Protein AF-A0A351TNB2-F1 (afdb_monomer)

Solvent-accessible surface area (backbone atoms only — not comparable to full-atom values): 14007 Å² total; per-residue (Å²): 131,82,60,52,37,32,3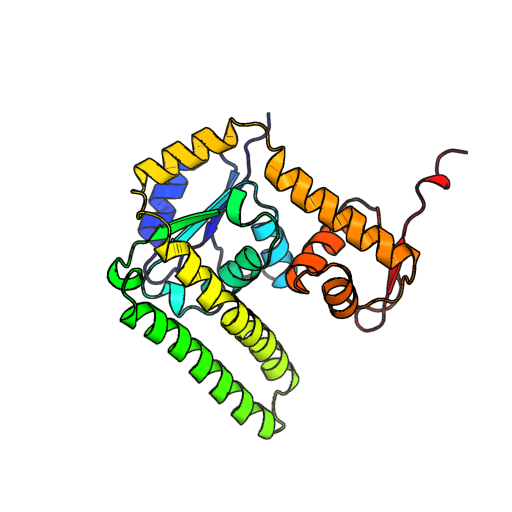4,41,43,49,23,82,88,81,25,51,71,63,51,55,54,50,46,70,74,36,54,89,67,28,48,69,44,64,70,59,91,63,68,59,91,89,62,57,72,66,58,54,49,41,52,60,62,68,33,64,28,35,37,36,44,40,36,77,60,19,75,73,35,67,67,49,36,40,52,51,23,57,37,67,46,30,91,39,32,84,77,36,52,46,65,40,64,70,39,69,58,64,69,42,69,67,48,45,51,50,49,52,47,53,48,52,52,52,45,55,53,55,58,62,52,56,77,67,75,64,61,49,69,62,52,50,55,53,44,56,50,46,50,48,28,62,69,31,50,60,63,49,56,58,56,53,67,78,49,80,80,51,51,71,69,53,48,54,54,49,52,58,53,51,70,75,42,84,68,62,66,46,52,50,45,50,52,57,47,38,54,48,52,53,52,51,38,73,78,43,36,74,63,48,52,59,56,46,6,68,76,65,76,43,42,43,68,32,41,46,43,42,51,50,50,35,39,77,72,56,49,29,43,80,45,74,54,94,90,78,40,33,49,44,75,51,70,78,82,78,77,82,126

Secondary structure (DSSP, 8-state):
-PPEEEEEE--TTT-HHHHHHHHHHHTTTEEEEE---S--TT--HHHHHHHHHTSSEEEEEE-TTGGG-HHHHHHHHHHHTSTTHHHHEEEEE--GGGGSHHHHHHHHHHHHHHHHHHHHHHTT-SSHHHHHHHHHHHHHHHHHHHHHHHHHHTS----HHHHHHHHHHHHTS-SHHHHHHHHHHHHHHHHHHHH-TT--HHHHHHHHT--HHHHHHHHHHHHHTTSEEEES-TTT-EEEE--GGGS--

Structure (mmCIF, N/CA/C/O backbone):
data_AF-A0A351TNB2-F1
#
_entry.id   AF-A0A351TNB2-F1
#
loop_
_atom_site.group_PDB
_atom_site.id
_atom_site.type_symbol
_atom_site.label_atom_id
_atom_site.label_alt_id
_atom_site.label_comp_id
_atom_site.label_asym_id
_atom_site.label_entity_id
_atom_site.label_seq_id
_atom_site.pdbx_PDB_ins_code
_atom_site.Cartn_x
_atom_site.Cartn_y
_atom_site.Cartn_z
_atom_site.occupancy
_atom_site.B_iso_or_equiv
_atom_site.auth_seq_id
_atom_site.auth_comp_id
_atom_site.auth_asym_id
_atom_site.auth_atom_id
_atom_site.pdbx_PDB_model_num
ATOM 1 N N . MET A 1 1 ? -12.268 17.212 17.940 1.00 56.56 1 MET A N 1
ATOM 2 C CA . MET A 1 1 ? -12.074 15.912 17.266 1.00 56.56 1 MET A CA 1
ATOM 3 C C . MET A 1 1 ? -10.604 15.805 16.960 1.00 56.56 1 MET A C 1
ATOM 5 O O . MET A 1 1 ? -10.039 16.803 16.523 1.00 56.56 1 MET A O 1
ATOM 9 N N . ASP A 1 2 ? -10.002 14.653 17.218 1.00 80.50 2 ASP A N 1
ATOM 10 C CA . ASP A 1 2 ? -8.602 14.434 16.870 1.00 80.50 2 ASP A CA 1
ATOM 11 C C . ASP A 1 2 ? -8.423 14.485 15.351 1.00 80.50 2 ASP A C 1
ATOM 13 O O . ASP A 1 2 ? -9.310 14.079 14.589 1.00 80.50 2 ASP A O 1
ATOM 17 N N . LYS A 1 3 ? -7.296 15.053 14.912 1.00 87.69 3 LYS A N 1
ATOM 18 C CA . LYS A 1 3 ? -6.947 15.149 13.492 1.00 87.69 3 LYS A CA 1
ATOM 19 C C . LYS A 1 3 ? -6.844 13.744 12.899 1.00 87.69 3 LYS A C 1
ATOM 21 O O . LYS A 1 3 ? -6.248 12.858 13.507 1.00 87.69 3 LYS A O 1
ATOM 26 N N . GLN A 1 4 ? -7.386 13.554 11.697 1.00 91.56 4 GLN A N 1
ATOM 27 C CA . GLN A 1 4 ? -7.222 12.294 10.971 1.00 91.56 4 GLN A CA 1
ATOM 28 C C . GLN A 1 4 ? -5.754 12.064 10.608 1.00 91.56 4 GLN A C 1
ATOM 30 O O . GLN A 1 4 ? -5.013 13.020 10.368 1.00 91.56 4 GLN A O 1
ATOM 35 N N . SER A 1 5 ? -5.338 10.804 10.532 1.00 92.88 5 SER A N 1
ATOM 36 C CA . SER A 1 5 ? -3.994 10.449 10.074 1.00 92.88 5 SER A CA 1
ATOM 37 C C . SER A 1 5 ? -3.914 10.441 8.543 1.00 92.88 5 SER A C 1
ATOM 39 O O . SER A 1 5 ? -4.813 9.962 7.851 1.00 92.88 5 SER A O 1
ATOM 41 N N . LEU A 1 6 ? -2.828 10.983 7.997 1.00 93.94 6 LEU A N 1
ATOM 42 C CA . LEU A 1 6 ? -2.561 10.990 6.559 1.00 93.94 6 LEU A CA 1
ATOM 43 C C . LEU A 1 6 ? -1.155 10.457 6.310 1.00 93.94 6 LEU A C 1
ATOM 45 O O . LEU A 1 6 ? -0.196 11.065 6.773 1.00 93.94 6 LEU A O 1
ATOM 49 N N . PHE A 1 7 ? -1.031 9.368 5.555 1.00 94.31 7 PHE A N 1
ATOM 50 C CA . PHE A 1 7 ? 0.267 8.868 5.107 1.00 94.31 7 PHE A CA 1
ATOM 51 C C . PHE A 1 7 ? 0.603 9.369 3.701 1.00 94.31 7 PHE A C 1
ATOM 53 O O . PHE A 1 7 ? -0.221 9.270 2.791 1.00 94.31 7 PHE A O 1
ATOM 60 N N . ILE A 1 8 ? 1.821 9.870 3.511 1.00 95.00 8 ILE A N 1
ATOM 61 C CA . ILE A 1 8 ? 2.368 10.240 2.204 1.00 95.00 8 ILE A CA 1
ATOM 62 C C . ILE A 1 8 ? 3.467 9.230 1.850 1.00 95.00 8 ILE A C 1
ATOM 64 O O . ILE A 1 8 ? 4.565 9.287 2.406 1.00 95.00 8 ILE A O 1
ATOM 68 N N . SER A 1 9 ? 3.162 8.325 0.915 1.00 94.00 9 SER A N 1
ATOM 69 C CA . SER A 1 9 ? 4.108 7.370 0.325 1.00 94.00 9 SER A CA 1
ATOM 70 C C . SER A 1 9 ? 4.767 8.011 -0.894 1.00 94.00 9 SER A C 1
ATOM 72 O O . SER A 1 9 ? 4.081 8.418 -1.835 1.00 94.00 9 SER A O 1
ATOM 74 N N . TYR A 1 10 ? 6.093 8.124 -0.892 1.00 94.38 10 TYR A N 1
ATOM 75 C CA . TYR A 1 10 ? 6.864 8.766 -1.959 1.00 94.38 10 TYR A CA 1
ATOM 76 C C . TYR A 1 10 ? 8.252 8.135 -2.066 1.00 94.38 10 TYR A C 1
ATOM 78 O O . TYR A 1 10 ? 8.751 7.541 -1.117 1.00 94.38 10 TYR A O 1
ATOM 86 N N . CYS A 1 11 ? 8.905 8.281 -3.218 1.00 93.44 11 CYS A N 1
ATOM 87 C CA . CYS A 1 11 ? 10.288 7.846 -3.368 1.00 93.44 11 CYS A CA 1
ATOM 88 C C . CYS A 1 11 ? 11.249 8.962 -2.957 1.00 93.44 11 CYS A C 1
ATOM 90 O O . CYS A 1 11 ? 11.168 10.075 -3.468 1.00 93.44 11 CYS A O 1
ATOM 92 N N . TRP A 1 12 ? 12.223 8.674 -2.098 1.00 91.88 12 TRP A N 1
ATOM 93 C CA . TRP A 1 12 ? 13.218 9.671 -1.683 1.00 91.88 12 TRP A CA 1
ATOM 94 C C . TRP A 1 12 ? 14.152 10.122 -2.812 1.00 91.88 12 TRP A C 1
ATOM 96 O O . TRP A 1 12 ? 14.814 11.145 -2.687 1.00 91.88 12 TRP A O 1
ATOM 106 N N . LYS A 1 13 ? 14.251 9.377 -3.915 1.00 92.69 13 LYS A N 1
ATOM 107 C CA . LYS A 1 13 ? 15.141 9.760 -5.018 1.00 92.69 13 LYS A CA 1
ATOM 108 C C . LYS A 1 13 ? 14.599 10.923 -5.847 1.00 92.69 13 LYS A C 1
ATOM 110 O O . LYS A 1 13 ? 15.383 11.739 -6.315 1.00 92.69 13 LYS A O 1
ATOM 115 N N . ASP A 1 14 ? 13.285 10.987 -6.039 1.00 95.50 14 ASP A N 1
ATOM 116 C CA . ASP A 1 14 ? 12.641 11.928 -6.967 1.00 95.50 14 ASP A CA 1
ATOM 117 C C . ASP A 1 14 ? 11.280 12.463 -6.469 1.00 95.50 14 ASP A C 1
ATOM 119 O O . ASP A 1 14 ? 10.574 13.148 -7.207 1.00 95.50 14 ASP A O 1
ATOM 123 N N . GLY A 1 15 ? 10.908 12.178 -5.217 1.00 94.19 15 GLY A N 1
ATOM 124 C CA . GLY A 1 15 ? 9.605 12.508 -4.634 1.00 94.19 15 GLY A CA 1
ATOM 125 C C . GLY A 1 15 ? 9.613 13.531 -3.491 1.00 94.19 15 GLY A C 1
ATOM 126 O O . GLY A 1 15 ? 8.534 13.965 -3.095 1.00 94.19 15 GLY A O 1
ATOM 127 N N . ASN A 1 16 ? 10.781 13.921 -2.952 1.00 93.62 16 ASN A N 1
ATOM 128 C CA . ASN A 1 16 ? 10.868 14.770 -1.746 1.00 93.62 16 ASN A CA 1
ATOM 129 C C . ASN A 1 16 ? 10.085 16.078 -1.876 1.00 93.62 16 ASN A C 1
ATOM 131 O O . ASN A 1 16 ? 9.258 16.368 -1.021 1.00 93.62 16 ASN A O 1
ATOM 135 N N . THR A 1 17 ? 10.294 16.823 -2.964 1.00 95.62 17 THR A N 1
ATOM 136 C CA . THR A 1 17 ? 9.657 18.130 -3.176 1.00 95.62 17 THR A CA 1
ATOM 137 C C . THR A 1 17 ? 8.133 18.037 -3.109 1.00 95.62 17 THR A C 1
ATOM 139 O O . THR A 1 17 ? 7.499 18.810 -2.399 1.00 95.62 17 THR A O 1
ATOM 142 N N . TYR A 1 18 ? 7.536 17.040 -3.765 1.00 94.88 18 TYR A N 1
ATOM 143 C CA . TYR A 1 18 ? 6.086 16.838 -3.735 1.00 94.88 18 TYR A CA 1
ATOM 144 C C . TYR A 1 18 ? 5.589 16.449 -2.339 1.00 94.88 18 TYR A C 1
ATOM 146 O O . TYR A 1 18 ? 4.531 16.902 -1.907 1.00 94.88 18 TYR A O 1
ATOM 154 N N . ALA A 1 19 ? 6.345 15.616 -1.619 1.00 94.00 19 ALA A N 1
ATOM 155 C CA . ALA A 1 19 ? 6.002 15.226 -0.257 1.00 94.00 19 ALA A CA 1
ATOM 156 C C . ALA A 1 19 ? 6.076 16.411 0.722 1.00 94.00 19 ALA A C 1
ATOM 158 O O . ALA A 1 19 ? 5.174 16.559 1.546 1.00 94.00 19 ALA A O 1
ATOM 159 N N . ASP A 1 20 ? 7.089 17.275 0.598 1.00 94.62 20 ASP A N 1
ATOM 160 C CA . ASP A 1 20 ? 7.251 18.492 1.407 1.00 94.62 20 ASP A CA 1
ATOM 161 C C . ASP A 1 20 ? 6.087 19.475 1.189 1.00 94.62 20 ASP A C 1
ATOM 163 O O . ASP A 1 20 ? 5.532 20.042 2.138 1.00 94.62 20 ASP A O 1
ATOM 167 N N . GLU A 1 21 ? 5.685 19.662 -0.071 1.00 95.56 21 GLU A N 1
ATOM 168 C CA . GLU A 1 21 ? 4.561 20.525 -0.430 1.00 95.56 21 GLU A CA 1
ATOM 169 C C . GLU A 1 21 ? 3.230 19.985 0.101 1.00 95.56 21 GLU A C 1
ATOM 171 O O . GLU A 1 21 ? 2.453 20.736 0.696 1.00 95.56 21 GLU A O 1
ATOM 176 N N . LEU A 1 22 ? 2.972 18.685 -0.076 1.00 96.00 22 LEU A N 1
ATOM 177 C CA . LEU A 1 22 ? 1.775 18.028 0.450 1.00 96.00 22 LEU A CA 1
ATOM 178 C C . LEU A 1 22 ? 1.732 18.114 1.982 1.00 96.00 22 LEU A C 1
ATOM 180 O O . LEU A 1 22 ? 0.712 18.508 2.543 1.00 96.00 22 LEU A O 1
ATOM 184 N N . GLU A 1 23 ? 2.829 17.809 2.676 1.00 95.19 23 GLU A N 1
ATOM 185 C CA . GLU A 1 23 ? 2.905 17.924 4.137 1.00 95.19 23 GLU A CA 1
ATOM 186 C C . GLU A 1 23 ? 2.585 19.347 4.604 1.00 95.19 23 GLU A C 1
ATOM 188 O O . GLU A 1 23 ? 1.760 19.538 5.501 1.00 95.19 23 GLU A O 1
ATOM 193 N N . THR A 1 24 ? 3.168 20.353 3.948 1.00 95.56 24 THR A N 1
ATOM 194 C CA . THR A 1 24 ? 2.900 21.765 4.248 1.00 95.56 24 THR A CA 1
ATOM 195 C C . THR A 1 24 ? 1.418 22.106 4.092 1.00 95.56 24 THR A C 1
ATOM 197 O O . THR A 1 24 ? 0.880 22.847 4.913 1.00 95.56 24 THR A O 1
ATOM 200 N N . GLN A 1 25 ? 0.753 21.548 3.078 1.00 95.56 25 GLN A N 1
ATOM 201 C CA . GLN A 1 25 ? -0.670 21.765 2.804 1.00 95.56 25 GLN A CA 1
ATOM 202 C C . GLN A 1 25 ? -1.601 21.031 3.784 1.00 95.56 25 GLN A C 1
ATOM 204 O O . GLN A 1 25 ? -2.736 21.465 3.971 1.00 95.56 25 GLN A O 1
ATOM 209 N N . PHE A 1 26 ? -1.149 19.943 4.419 1.00 95.00 26 PHE A N 1
ATOM 210 C CA . PHE A 1 26 ? -2.002 19.090 5.256 1.00 95.00 26 PHE A CA 1
ATOM 211 C C . PHE A 1 26 ? -1.732 19.151 6.763 1.00 95.00 26 PHE A C 1
ATOM 213 O O . PHE A 1 26 ? -2.616 18.768 7.531 1.00 95.00 26 PHE A O 1
ATOM 220 N N . LYS A 1 27 ? -0.569 19.634 7.217 1.00 93.31 27 LYS A N 1
ATOM 221 C CA . LYS A 1 27 ? -0.166 19.628 8.643 1.00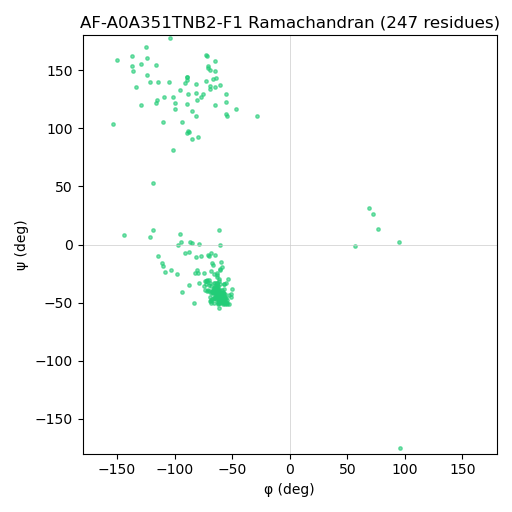 93.31 27 LYS A CA 1
ATOM 222 C C . LYS A 1 27 ? -1.178 20.280 9.600 1.00 93.31 27 LYS A C 1
ATOM 224 O O . LYS A 1 27 ? -1.299 19.890 10.766 1.00 93.31 27 LYS A O 1
ATOM 229 N N . ASP A 1 28 ? -1.940 21.257 9.116 1.00 92.69 28 ASP A N 1
ATOM 230 C CA . ASP A 1 28 ? -2.915 21.983 9.932 1.00 92.69 28 ASP A CA 1
ATOM 231 C C . ASP A 1 28 ? -4.225 21.204 10.124 1.00 92.69 28 ASP A C 1
ATOM 233 O O . ASP A 1 28 ? -4.874 21.373 11.153 1.00 92.69 28 ASP A O 1
ATOM 237 N N . GLU A 1 29 ? -4.562 20.284 9.217 1.00 92.38 29 GLU A N 1
ATOM 238 C CA . GLU A 1 29 ? -5.816 19.509 9.215 1.00 92.38 29 GLU A CA 1
ATOM 239 C C . GLU A 1 29 ? -5.599 18.027 9.600 1.00 92.38 29 GLU A C 1
ATOM 241 O O . GLU A 1 29 ? -6.512 17.373 10.106 1.00 92.38 29 GLU A O 1
ATOM 246 N N . PHE A 1 30 ? -4.386 17.489 9.415 1.00 93.56 30 PHE A N 1
ATOM 247 C CA . PHE A 1 30 ? -4.071 16.065 9.587 1.00 93.56 30 PHE A CA 1
ATOM 248 C C . PHE A 1 30 ? -2.858 15.823 10.490 1.00 93.56 30 PHE A C 1
ATOM 250 O O . PHE A 1 30 ? -1.957 16.655 10.595 1.00 93.56 30 PHE A O 1
ATOM 257 N N . VAL A 1 31 ? -2.806 14.639 11.103 1.00 93.56 31 VAL A N 1
ATOM 258 C CA . VAL A 1 31 ? -1.560 14.062 11.621 1.00 93.56 31 VAL A CA 1
ATOM 259 C C . VAL A 1 31 ? -0.826 13.446 10.434 1.00 93.56 31 VAL A C 1
ATOM 261 O O . VAL A 1 31 ? -1.097 12.309 10.041 1.00 93.56 31 VAL A O 1
ATOM 264 N N . VAL A 1 32 ? 0.055 14.231 9.816 1.00 93.38 32 VAL A N 1
ATOM 265 C CA . VAL A 1 32 ? 0.800 13.800 8.631 1.00 93.38 32 VAL A CA 1
ATOM 266 C C . VAL A 1 32 ? 1.931 12.859 9.042 1.00 93.38 32 VAL A C 1
ATOM 268 O O . VAL A 1 32 ? 2.759 13.179 9.893 1.00 93.38 32 VAL A O 1
ATOM 271 N N . LYS A 1 33 ? 1.961 11.691 8.408 1.00 91.25 33 LYS A N 1
ATOM 272 C CA . LYS A 1 33 ? 3.049 10.719 8.444 1.00 91.25 33 LYS A CA 1
ATOM 273 C C . LYS A 1 33 ? 3.644 10.627 7.043 1.00 91.25 33 LYS A C 1
ATOM 275 O O . LYS A 1 33 ? 2.926 10.644 6.046 1.00 91.25 33 LYS A O 1
ATOM 280 N N . ARG A 1 34 ? 4.962 10.528 6.964 1.00 87.12 34 ARG A N 1
ATOM 281 C CA . ARG A 1 34 ? 5.704 10.388 5.708 1.00 87.12 34 ARG A CA 1
ATOM 282 C C . ARG A 1 34 ? 6.406 9.051 5.687 1.00 87.12 34 ARG A C 1
ATOM 284 O O . ARG A 1 34 ? 6.741 8.546 6.759 1.00 87.12 34 ARG A O 1
ATOM 291 N N . ASP A 1 35 ? 6.672 8.539 4.489 1.00 71.19 35 ASP A N 1
ATOM 292 C CA . ASP A 1 35 ? 7.629 7.449 4.342 1.00 71.19 35 ASP A CA 1
ATOM 293 C C . ASP A 1 35 ? 8.964 7.858 4.990 1.00 71.19 35 ASP A C 1
ATOM 295 O O . ASP A 1 35 ? 9.664 8.778 4.539 1.00 71.19 35 ASP A O 1
ATOM 299 N N . LYS A 1 36 ? 9.264 7.191 6.104 1.00 62.78 36 LYS A N 1
ATOM 300 C CA . LYS A 1 36 ? 10.528 7.252 6.820 1.00 62.78 36 LYS A CA 1
ATOM 301 C C . LYS A 1 36 ? 11.266 5.982 6.429 1.00 62.78 36 LYS A C 1
ATOM 303 O O . LYS A 1 36 ? 11.270 5.017 7.177 1.00 62.78 36 LYS A O 1
ATOM 308 N N . SER A 1 37 ? 11.916 5.983 5.268 1.00 53.97 37 SER A N 1
ATOM 309 C CA . SER A 1 37 ? 12.673 4.820 4.779 1.00 53.97 37 SER A CA 1
ATOM 310 C C . SER A 1 37 ? 13.838 4.376 5.688 1.00 53.97 37 SER A C 1
ATOM 312 O O . SER A 1 37 ? 14.512 3.388 5.400 1.00 53.97 37 SER A O 1
ATOM 314 N N . GLN A 1 38 ? 14.063 5.061 6.814 1.00 42.41 38 GLN A N 1
ATOM 315 C CA . GLN A 1 38 ? 14.713 4.463 7.969 1.00 42.41 38 GLN A CA 1
ATOM 316 C C . GLN A 1 38 ? 13.640 3.821 8.841 1.00 42.41 38 GLN A C 1
ATOM 318 O O . GLN A 1 38 ? 13.011 4.518 9.638 1.00 42.41 38 GLN A O 1
ATOM 323 N N . LEU A 1 39 ? 13.469 2.502 8.682 1.00 46.59 39 LEU A N 1
ATOM 324 C CA . LEU A 1 39 ? 12.995 1.612 9.744 1.00 46.59 39 LEU A CA 1
ATOM 325 C C . LEU A 1 39 ? 13.434 2.221 11.075 1.00 46.59 39 LEU A C 1
ATOM 327 O O . LEU A 1 39 ? 14.639 2.334 11.329 1.00 46.59 39 LEU A O 1
ATOM 331 N N . ILE A 1 40 ? 12.483 2.724 11.860 1.00 40.06 40 ILE A N 1
ATOM 332 C CA . ILE A 1 40 ? 12.793 3.216 13.196 1.00 40.06 40 ILE A CA 1
ATOM 333 C C . ILE A 1 40 ? 13.472 2.032 13.877 1.00 40.06 40 ILE A C 1
ATOM 335 O O . ILE A 1 40 ? 12.963 0.913 13.832 1.00 40.06 40 ILE A O 1
ATOM 339 N N . ALA A 1 41 ? 14.700 2.249 14.344 1.00 35.22 41 ALA A N 1
ATOM 340 C CA . ALA A 1 41 ? 15.560 1.187 14.835 1.00 35.22 41 ALA A CA 1
ATOM 341 C C . ALA A 1 41 ? 14.770 0.265 15.785 1.00 35.22 41 ALA A C 1
ATOM 343 O O . ALA A 1 41 ? 14.341 0.722 16.842 1.00 35.22 41 ALA A O 1
ATOM 344 N N . ASN A 1 42 ? 14.626 -1.008 15.387 1.00 41.53 42 ASN A N 1
ATOM 345 C CA . ASN A 1 42 ? 13.953 -2.125 16.075 1.00 41.53 42 ASN A CA 1
ATOM 346 C C . ASN A 1 42 ? 12.478 -2.447 15.733 1.00 41.53 42 ASN A C 1
ATOM 348 O O . ASN A 1 42 ? 11.976 -3.404 16.320 1.00 41.53 42 ASN A O 1
ATOM 352 N N . ASP A 1 43 ? 11.811 -1.770 14.791 1.00 47.38 43 ASP A N 1
ATOM 353 C CA . ASP A 1 43 ? 10.435 -2.144 14.394 1.00 47.38 43 ASP A CA 1
ATOM 354 C C . ASP A 1 43 ? 10.395 -3.187 13.254 1.00 47.38 43 ASP A C 1
ATOM 356 O O . ASP A 1 43 ? 11.194 -3.140 12.312 1.00 47.38 43 ASP A O 1
ATOM 360 N N . ASP A 1 44 ? 9.453 -4.137 13.331 1.00 66.12 44 ASP A N 1
ATOM 361 C CA . ASP A 1 44 ? 9.185 -5.122 12.275 1.00 66.12 44 ASP A 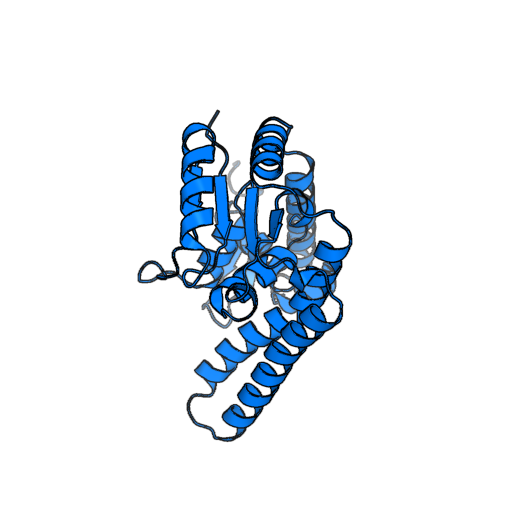CA 1
ATOM 362 C C . ASP A 1 44 ? 8.562 -4.423 11.051 1.00 66.12 44 ASP A C 1
ATOM 364 O O . ASP A 1 44 ? 7.636 -3.614 11.165 1.00 66.12 44 ASP A O 1
ATOM 368 N N . LEU A 1 45 ? 9.060 -4.728 9.849 1.00 68.50 45 LEU A N 1
ATOM 369 C CA . LEU A 1 45 ? 8.585 -4.122 8.600 1.00 68.50 45 LEU A CA 1
ATOM 370 C C . LEU A 1 45 ? 7.068 -4.300 8.406 1.00 68.50 45 LEU A C 1
ATOM 372 O O . LEU A 1 45 ? 6.402 -3.428 7.845 1.00 68.50 45 LEU A O 1
ATOM 376 N N . TYR A 1 46 ? 6.507 -5.416 8.869 1.00 68.12 46 TYR A N 1
ATOM 377 C CA . TYR A 1 46 ? 5.077 -5.682 8.793 1.00 68.12 46 TYR A CA 1
ATOM 378 C C . TYR A 1 46 ? 4.264 -4.848 9.784 1.00 68.12 46 TYR A C 1
ATOM 380 O O . TYR A 1 46 ? 3.136 -4.482 9.447 1.00 68.12 46 TYR A O 1
ATOM 388 N N . ASP A 1 47 ? 4.813 -4.508 10.951 1.00 70.44 47 ASP A N 1
ATOM 389 C CA . ASP A 1 47 ? 4.160 -3.601 11.902 1.00 70.44 47 ASP A CA 1
ATOM 390 C C . ASP A 1 47 ? 4.074 -2.190 11.314 1.00 70.44 47 ASP A C 1
ATOM 392 O O . ASP A 1 47 ? 3.014 -1.559 11.341 1.00 70.44 47 ASP A O 1
ATOM 396 N N . PHE A 1 48 ? 5.142 -1.744 10.648 1.00 73.38 48 PHE A N 1
ATOM 397 C CA . PHE A 1 48 ? 5.138 -0.489 9.898 1.00 73.38 48 PHE A CA 1
ATOM 398 C C . PHE A 1 48 ? 4.114 -0.497 8.747 1.00 73.38 48 PHE A C 1
ATOM 400 O O . PHE A 1 48 ? 3.348 0.454 8.574 1.00 73.38 48 PHE A O 1
ATOM 407 N N . MET A 1 49 ? 4.022 -1.589 7.980 1.00 78.19 49 MET A N 1
ATOM 408 C CA . MET A 1 49 ? 3.002 -1.712 6.930 1.00 78.19 49 MET A CA 1
ATOM 409 C C . MET A 1 49 ? 1.572 -1.697 7.488 1.00 78.19 49 MET A C 1
ATOM 411 O O . MET A 1 49 ? 0.677 -1.105 6.876 1.00 78.19 49 MET A O 1
ATOM 415 N N . ALA A 1 50 ? 1.347 -2.319 8.648 1.00 75.50 50 ALA A N 1
ATOM 416 C CA . ALA A 1 50 ? 0.065 -2.265 9.340 1.00 75.50 50 ALA A CA 1
ATOM 417 C C . ALA A 1 50 ? -0.258 -0.835 9.805 1.00 75.50 50 ALA A C 1
ATOM 419 O O . ALA A 1 50 ? -1.391 -0.383 9.630 1.00 75.50 50 ALA A O 1
ATOM 420 N N . GLU A 1 51 ? 0.727 -0.087 10.310 1.00 81.38 51 GLU A N 1
ATOM 421 C CA . GLU A 1 51 ? 0.574 1.325 10.675 1.00 81.38 51 GLU A CA 1
ATOM 422 C C . GLU A 1 51 ? 0.169 2.190 9.469 1.00 81.38 51 GLU A C 1
ATOM 424 O O . GLU A 1 51 ? -0.783 2.974 9.556 1.00 81.38 51 GLU A O 1
ATOM 429 N N . ILE A 1 52 ? 0.841 2.017 8.325 1.00 83.94 52 ILE A N 1
ATOM 430 C CA . ILE A 1 52 ? 0.492 2.703 7.073 1.00 83.94 52 ILE A CA 1
ATOM 431 C C . ILE A 1 52 ? -0.936 2.351 6.657 1.00 83.94 52 ILE A C 1
ATOM 433 O O . ILE A 1 52 ? -1.741 3.231 6.340 1.00 83.94 52 ILE A O 1
ATOM 437 N N . ALA A 1 53 ? -1.277 1.063 6.675 1.00 85.00 53 ALA A N 1
ATOM 438 C CA . ALA A 1 53 ? -2.609 0.613 6.315 1.00 85.00 53 ALA A CA 1
ATOM 439 C C . ALA A 1 53 ? -3.680 1.102 7.300 1.00 85.00 53 ALA A C 1
ATOM 441 O O . ALA A 1 53 ? -4.824 1.262 6.892 1.00 85.00 53 ALA A O 1
ATOM 442 N N . ASN A 1 54 ? -3.352 1.392 8.553 1.00 88.81 54 ASN A N 1
ATOM 443 C CA . ASN A 1 54 ? -4.297 1.938 9.526 1.00 88.81 54 ASN A CA 1
ATOM 444 C C . ASN A 1 54 ? -4.403 3.473 9.496 1.00 88.81 54 ASN A C 1
ATOM 446 O O . ASN A 1 54 ? -5.181 4.042 10.261 1.00 88.81 54 ASN A O 1
ATOM 450 N N . CYS A 1 55 ? -3.691 4.159 8.596 1.00 90.69 55 CYS A N 1
ATOM 451 C CA . CYS A 1 55 ? -3.925 5.583 8.364 1.00 90.69 55 CYS A CA 1
ATOM 452 C C . CYS A 1 55 ? -5.305 5.841 7.738 1.00 90.69 55 CYS A C 1
ATOM 454 O O . CYS A 1 55 ? -5.755 5.096 6.864 1.00 90.69 55 CYS A O 1
ATOM 456 N N . ASP A 1 56 ? -5.955 6.938 8.145 1.00 91.56 56 ASP A N 1
ATOM 457 C CA . ASP A 1 56 ? -7.289 7.308 7.653 1.00 91.56 56 ASP A CA 1
ATOM 458 C C . ASP A 1 56 ? -7.278 7.642 6.157 1.00 91.56 56 ASP A C 1
ATOM 460 O O . ASP A 1 56 ? -8.235 7.355 5.437 1.00 91.56 56 ASP A O 1
ATOM 464 N N . ASN A 1 57 ? -6.196 8.268 5.691 1.00 92.19 57 ASN A N 1
ATOM 465 C CA . ASN A 1 57 ? -5.988 8.636 4.298 1.00 92.19 57 ASN A CA 1
ATOM 466 C C . ASN A 1 57 ? -4.559 8.298 3.874 1.00 92.19 57 ASN A C 1
ATOM 468 O O . ASN A 1 57 ? -3.625 8.368 4.676 1.00 92.19 57 ASN A O 1
ATOM 472 N N . VAL A 1 58 ? -4.385 7.977 2.592 1.00 93.19 58 VAL A N 1
ATOM 473 C CA . VAL A 1 58 ? -3.068 7.720 2.003 1.00 93.19 58 VAL A CA 1
ATOM 474 C C . VAL A 1 58 ? -2.933 8.457 0.676 1.00 93.19 58 VAL A C 1
ATOM 476 O O . VAL A 1 58 ? -3.837 8.411 -0.159 1.00 93.19 58 VAL A O 1
ATOM 479 N N . ILE A 1 59 ? -1.793 9.104 0.455 1.00 94.75 59 ILE A N 1
ATOM 480 C CA . ILE A 1 59 ? -1.404 9.670 -0.836 1.00 94.75 59 ILE A CA 1
ATOM 481 C C . ILE A 1 59 ? -0.161 8.935 -1.327 1.00 94.75 59 ILE A C 1
ATOM 483 O O . ILE A 1 59 ? 0.849 8.888 -0.632 1.00 94.75 59 ILE A O 1
ATOM 487 N N . ILE A 1 60 ? -0.237 8.380 -2.535 1.00 94.81 60 ILE A N 1
ATOM 488 C CA . ILE A 1 60 ? 0.902 7.800 -3.247 1.00 94.81 60 ILE A CA 1
ATOM 489 C C . ILE A 1 60 ? 1.398 8.825 -4.264 1.00 94.81 60 ILE A C 1
ATOM 491 O O . ILE A 1 60 ? 0.665 9.168 -5.193 1.00 94.81 60 ILE A O 1
ATOM 495 N N . VAL A 1 61 ? 2.633 9.294 -4.107 1.00 95.75 61 VAL A N 1
ATOM 496 C CA . VAL A 1 61 ? 3.329 10.144 -5.080 1.00 95.75 61 VAL A CA 1
ATOM 497 C C . VAL A 1 61 ? 4.078 9.239 -6.056 1.00 95.75 61 VAL A C 1
ATOM 499 O O . VAL A 1 61 ? 5.178 8.763 -5.776 1.00 95.75 61 VAL A O 1
ATOM 502 N N . LEU A 1 62 ? 3.450 8.963 -7.198 1.00 95.75 62 LEU A N 1
ATOM 503 C CA . LEU A 1 62 ? 3.931 8.000 -8.180 1.00 95.75 62 LEU A CA 1
ATOM 504 C C . LEU A 1 62 ? 4.895 8.658 -9.174 1.00 95.75 62 LEU A C 1
ATOM 506 O O . LEU A 1 62 ? 4.486 9.269 -10.166 1.00 95.75 62 LEU A O 1
ATOM 510 N N . THR A 1 63 ? 6.182 8.509 -8.892 1.00 96.44 63 THR A N 1
ATOM 511 C CA . THR A 1 63 ? 7.302 8.986 -9.709 1.00 96.44 63 THR A CA 1
ATOM 512 C C . THR A 1 63 ? 7.969 7.840 -10.488 1.00 96.44 63 THR A C 1
ATOM 514 O O . THR A 1 63 ? 7.592 6.670 -10.360 1.00 96.44 63 THR A O 1
ATOM 517 N N . ALA A 1 64 ? 8.980 8.158 -11.303 1.00 96.06 64 ALA A N 1
ATOM 518 C CA . ALA A 1 64 ? 9.696 7.169 -12.106 1.00 96.06 64 ALA A CA 1
ATOM 519 C C . ALA A 1 64 ? 10.568 6.225 -11.255 1.00 96.06 64 ALA A C 1
ATOM 521 O O . ALA A 1 64 ? 10.682 5.041 -11.587 1.00 96.06 64 ALA A O 1
ATOM 522 N N . GLU A 1 65 ? 11.169 6.714 -10.164 1.00 96.38 65 GLU A N 1
ATOM 523 C CA . GLU A 1 65 ? 11.942 5.878 -9.238 1.00 96.38 65 GLU A CA 1
ATOM 524 C C . GLU A 1 65 ? 11.052 5.148 -8.222 1.00 96.38 65 GLU A C 1
ATOM 526 O O . GLU A 1 65 ? 11.427 4.061 -7.772 1.00 96.38 65 GLU A O 1
ATOM 531 N N . TYR A 1 66 ? 9.852 5.665 -7.914 1.00 96.38 66 TYR A N 1
ATOM 532 C CA . TYR A 1 66 ? 8.888 4.992 -7.030 1.00 96.38 66 TYR A CA 1
ATOM 533 C C . TYR A 1 66 ? 8.625 3.559 -7.483 1.00 96.38 66 TYR A C 1
ATOM 535 O O . TYR A 1 66 ? 8.785 2.618 -6.709 1.00 96.38 66 TYR A O 1
ATOM 543 N N . VAL A 1 67 ? 8.304 3.379 -8.766 1.00 96.88 67 VAL A N 1
ATOM 544 C CA . VAL A 1 67 ? 7.933 2.074 -9.332 1.00 96.88 67 VAL A CA 1
ATOM 545 C C . VAL A 1 67 ? 9.079 1.059 -9.390 1.00 96.88 67 VAL A C 1
ATOM 547 O O . VAL A 1 67 ? 8.850 -0.100 -9.730 1.00 96.88 67 VAL A O 1
ATOM 550 N N . LYS A 1 68 ? 10.312 1.473 -9.072 1.00 95.56 68 LYS A N 1
ATOM 551 C CA . LYS A 1 68 ? 11.513 0.621 -9.038 1.00 95.56 68 LYS A CA 1
ATOM 552 C C . LYS A 1 68 ? 12.049 0.392 -7.624 1.00 95.56 68 LYS A C 1
ATOM 554 O O . LYS A 1 68 ? 12.865 -0.515 -7.428 1.00 95.56 68 LYS A O 1
ATOM 559 N N . SER A 1 69 ? 11.616 1.207 -6.662 1.00 93.69 69 SER A N 1
ATOM 560 C CA . SER A 1 69 ? 12.013 1.136 -5.257 1.00 93.69 69 SER A CA 1
ATOM 561 C C . SER A 1 69 ? 11.324 -0.035 -4.557 1.00 93.69 69 SER A C 1
ATOM 563 O O . SER A 1 69 ? 10.105 -0.168 -4.634 1.00 93.69 69 SER A O 1
ATOM 565 N N . LEU A 1 70 ? 12.101 -0.872 -3.859 1.00 90.94 70 LEU A N 1
ATOM 566 C CA . LEU A 1 70 ? 11.569 -2.012 -3.102 1.00 90.94 70 LEU A CA 1
ATOM 567 C C . LEU A 1 70 ? 10.603 -1.550 -2.014 1.00 90.94 70 LEU A C 1
ATOM 569 O O . LEU A 1 70 ? 9.479 -2.031 -1.982 1.00 90.94 70 LEU A O 1
ATOM 573 N N . ASN A 1 71 ? 11.005 -0.577 -1.197 1.00 87.81 71 ASN A N 1
ATOM 574 C CA . ASN A 1 71 ? 10.185 -0.095 -0.085 1.00 87.81 71 ASN A CA 1
ATOM 575 C C . ASN A 1 71 ? 8.874 0.517 -0.591 1.00 87.81 71 ASN A C 1
ATOM 577 O O . ASN A 1 71 ? 7.802 0.086 -0.184 1.00 87.81 71 ASN A O 1
ATOM 581 N N . CYS A 1 72 ? 8.949 1.437 -1.559 1.00 92.06 72 CYS A N 1
ATOM 582 C CA . CYS A 1 72 ? 7.763 2.108 -2.099 1.00 92.06 72 CYS A CA 1
ATOM 583 C C . CYS A 1 72 ? 6.781 1.110 -2.729 1.00 92.06 72 CYS A C 1
ATOM 585 O O . CYS A 1 72 ? 5.576 1.165 -2.489 1.00 92.06 72 CYS A O 1
ATOM 587 N N . MET A 1 73 ? 7.288 0.163 -3.524 1.00 94.12 73 MET A N 1
ATOM 588 C CA . MET A 1 73 ? 6.433 -0.842 -4.150 1.00 94.12 73 MET A CA 1
ATOM 589 C C . MET A 1 73 ? 5.876 -1.838 -3.140 1.00 94.12 73 MET A C 1
ATOM 591 O O . MET A 1 73 ? 4.760 -2.313 -3.333 1.00 94.12 73 MET A O 1
ATOM 595 N N . LEU A 1 74 ? 6.596 -2.129 -2.060 1.00 90.94 74 LEU A N 1
ATOM 596 C CA . LEU A 1 74 ? 6.114 -2.990 -0.990 1.00 90.94 74 LEU A CA 1
ATOM 597 C C . LEU A 1 74 ? 4.986 -2.322 -0.189 1.00 90.94 74 LEU A C 1
ATOM 599 O O . LEU A 1 74 ? 3.944 -2.944 -0.000 1.00 90.94 74 LEU A O 1
ATOM 603 N N . GLU A 1 75 ? 5.132 -1.043 0.174 1.00 90.75 75 GLU A N 1
ATOM 604 C CA . GLU A 1 75 ? 4.061 -0.238 0.784 1.00 90.75 75 GLU A CA 1
ATOM 605 C C . GLU A 1 75 ? 2.814 -0.200 -0.100 1.00 90.75 75 GLU A C 1
ATOM 607 O O . GLU A 1 75 ? 1.706 -0.490 0.358 1.00 90.75 75 GLU A O 1
ATOM 612 N N . MET A 1 76 ? 2.995 0.122 -1.387 1.00 93.56 76 MET A N 1
ATOM 613 C CA . MET A 1 76 ? 1.915 0.134 -2.370 1.00 93.56 76 MET A CA 1
ATOM 614 C C . MET A 1 76 ? 1.227 -1.229 -2.433 1.00 93.56 76 MET A C 1
ATOM 616 O O . MET A 1 76 ? 0.001 -1.301 -2.374 1.00 93.56 76 MET A O 1
ATOM 620 N N . SER A 1 77 ? 1.997 -2.312 -2.509 1.00 94.12 77 SER A N 1
ATOM 621 C CA . SER A 1 77 ? 1.446 -3.660 -2.660 1.00 94.12 77 SER A CA 1
ATOM 622 C C . SER A 1 77 ? 0.692 -4.097 -1.410 1.00 94.12 77 SER A C 1
ATOM 624 O O . SER A 1 77 ? -0.411 -4.638 -1.505 1.00 94.12 77 SER A O 1
ATOM 626 N N . TYR A 1 78 ? 1.223 -3.786 -0.226 1.00 92.00 78 TYR A N 1
ATOM 627 C CA . TYR A 1 78 ? 0.520 -4.031 1.024 1.00 92.00 78 TYR A CA 1
ATOM 628 C C . TYR A 1 78 ? -0.780 -3.233 1.102 1.00 92.00 78 TYR A C 1
ATOM 630 O O . TYR A 1 78 ? -1.808 -3.804 1.463 1.00 92.00 78 TYR A O 1
ATOM 638 N N . LEU A 1 79 ? -0.774 -1.956 0.707 1.00 92.12 79 LEU A N 1
ATOM 639 C CA . LEU A 1 79 ? -1.970 -1.115 0.652 1.00 92.12 79 LEU A CA 1
ATOM 640 C C . LEU A 1 79 ? -3.019 -1.666 -0.314 1.00 92.12 79 LEU A C 1
ATOM 642 O O . LEU A 1 79 ? -4.169 -1.826 0.082 1.00 92.12 79 LEU A O 1
ATOM 646 N N . VAL A 1 80 ? -2.639 -1.987 -1.552 1.00 93.56 80 VAL A N 1
ATOM 647 C CA . VAL A 1 80 ? -3.553 -2.508 -2.585 1.00 93.56 80 VAL A CA 1
ATOM 648 C C . VAL A 1 80 ? -4.174 -3.840 -2.170 1.00 93.56 80 VAL A C 1
ATOM 650 O O . VAL A 1 80 ? -5.321 -4.115 -2.519 1.00 93.56 80 VAL A O 1
ATOM 653 N N . SER A 1 81 ? -3.460 -4.626 -1.361 1.00 92.56 81 SER A N 1
ATOM 654 C CA . SER A 1 81 ? -3.957 -5.893 -0.831 1.00 92.56 81 SER A CA 1
ATOM 655 C C . SER A 1 81 ? -5.083 -5.755 0.209 1.00 92.56 81 SER A C 1
ATOM 657 O O . SER A 1 81 ? -5.679 -6.774 0.558 1.00 92.56 81 SER A O 1
ATOM 659 N N . GLN A 1 82 ? -5.378 -4.540 0.700 1.00 92.12 82 GLN A N 1
ATOM 660 C CA . GLN A 1 82 ? -6.389 -4.267 1.731 1.00 92.12 82 GLN A CA 1
ATOM 661 C C . GLN A 1 82 ? -7.788 -3.999 1.153 1.00 92.12 82 GLN A C 1
ATOM 663 O O . GLN A 1 82 ? -7.942 -3.290 0.156 1.00 92.12 82 GLN A O 1
ATOM 668 N N . ASP A 1 83 ? -8.826 -4.454 1.861 1.00 90.19 83 ASP A N 1
ATOM 669 C CA . ASP A 1 83 ? -10.237 -4.275 1.475 1.00 90.19 83 ASP A CA 1
ATOM 670 C C . ASP A 1 83 ? -10.639 -2.798 1.282 1.00 90.19 83 ASP A C 1
ATOM 672 O O . ASP A 1 83 ? -11.401 -2.449 0.376 1.00 90.19 83 ASP A O 1
ATOM 676 N N . ASP A 1 84 ? -10.125 -1.913 2.136 1.00 91.94 84 ASP A N 1
ATOM 677 C CA . ASP A 1 84 ? -10.488 -0.496 2.220 1.00 91.94 84 ASP A CA 1
ATOM 678 C C . ASP A 1 84 ? -9.560 0.430 1.410 1.00 91.94 84 ASP A C 1
ATOM 680 O O . ASP A 1 84 ? -9.745 1.650 1.417 1.00 91.94 84 ASP A O 1
ATOM 684 N N . TRP A 1 85 ? -8.571 -0.097 0.679 1.00 90.88 85 TRP A N 1
ATOM 685 C CA . TRP A 1 85 ? -7.571 0.749 0.010 1.00 90.88 85 TRP A CA 1
ATOM 686 C C . TRP A 1 85 ? -8.212 1.754 -0.957 1.00 90.88 85 TRP A C 1
ATOM 688 O O . TRP A 1 85 ? -7.873 2.938 -0.963 1.00 90.88 85 TRP A O 1
ATOM 698 N N . ASN A 1 86 ? -9.216 1.307 -1.717 1.00 88.12 86 ASN A N 1
ATOM 699 C CA . ASN A 1 86 ? -9.883 2.120 -2.733 1.00 88.12 86 ASN A CA 1
ATOM 700 C C . ASN A 1 86 ? -10.612 3.342 -2.158 1.00 88.12 86 ASN A C 1
ATOM 702 O O . ASN A 1 86 ? -10.837 4.304 -2.899 1.00 88.12 86 ASN A O 1
ATOM 706 N N . VAL A 1 87 ? -11.012 3.308 -0.880 1.00 88.62 87 VAL A N 1
ATOM 707 C CA . VAL A 1 87 ? -11.740 4.421 -0.255 1.00 88.62 87 VAL A CA 1
ATOM 708 C C . VAL A 1 87 ? -10.793 5.472 0.329 1.00 88.62 87 VAL A C 1
ATOM 710 O O . VAL A 1 87 ? -11.088 6.669 0.215 1.00 88.62 87 VAL A O 1
ATOM 713 N N . LYS A 1 88 ? -9.638 5.052 0.863 1.00 89.06 88 LYS A N 1
ATOM 714 C CA . LYS A 1 88 ? -8.686 5.931 1.565 1.00 89.06 88 LYS A CA 1
ATOM 715 C C . LYS A 1 88 ? -7.506 6.422 0.727 1.00 89.06 88 LYS A C 1
ATOM 717 O O . LYS A 1 88 ? -6.958 7.478 1.026 1.00 89.06 88 LYS A O 1
ATOM 722 N N . ALA A 1 89 ? -7.111 5.685 -0.311 1.00 91.25 89 ALA A N 1
ATOM 723 C CA . ALA A 1 89 ? -5.924 6.017 -1.087 1.00 91.25 89 ALA A CA 1
ATOM 724 C C . ALA A 1 89 ? -6.230 6.933 -2.281 1.00 91.25 89 ALA A C 1
ATOM 726 O O . ALA A 1 89 ? -7.210 6.751 -3.017 1.00 91.25 89 ALA A O 1
ATOM 727 N N . MET A 1 90 ? -5.345 7.899 -2.506 1.00 91.94 90 MET A N 1
ATOM 728 C CA . MET A 1 90 ? -5.272 8.717 -3.713 1.00 91.94 90 MET A CA 1
ATOM 729 C C . MET A 1 90 ? -3.875 8.606 -4.320 1.00 91.94 90 MET A C 1
ATOM 731 O O . MET A 1 90 ? -2.890 8.469 -3.603 1.00 91.94 90 MET A O 1
ATOM 735 N N . VAL A 1 91 ? -3.790 8.651 -5.648 1.00 93.62 91 VAL A N 1
ATOM 736 C CA . VAL A 1 91 ? -2.520 8.557 -6.378 1.00 93.62 91 VAL A CA 1
ATOM 737 C C . VAL A 1 91 ? -2.291 9.874 -7.109 1.00 93.62 91 VAL A C 1
ATOM 739 O O . VAL A 1 91 ? -3.131 10.279 -7.914 1.00 93.62 91 VAL A O 1
ATOM 742 N N . LEU A 1 92 ? -1.171 10.528 -6.809 1.00 94.25 92 LEU A N 1
ATOM 743 C CA . LEU A 1 92 ? -0.626 11.662 -7.544 1.00 94.25 92 LEU A CA 1
ATOM 744 C C . LEU A 1 92 ? 0.374 11.120 -8.562 1.00 94.25 92 LEU A C 1
ATOM 746 O O . LEU A 1 92 ? 1.464 10.701 -8.178 1.00 94.25 92 LEU A O 1
ATOM 750 N N . VAL A 1 93 ? 0.011 11.084 -9.844 1.00 94.50 93 VAL A N 1
ATOM 751 C CA . VAL A 1 93 ? 0.937 10.616 -10.882 1.00 94.50 93 VAL A CA 1
ATOM 752 C C . VAL A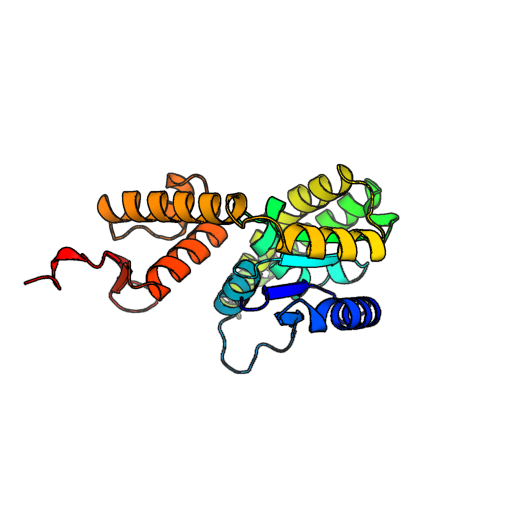 1 93 ? 1.816 11.783 -11.313 1.00 94.50 93 VAL A C 1
ATOM 754 O O . VAL A 1 93 ? 1.314 12.766 -11.850 1.00 94.50 93 VAL A O 1
ATOM 757 N N . ILE A 1 94 ? 3.117 11.675 -11.048 1.00 94.50 94 ILE A N 1
ATOM 758 C CA . ILE A 1 94 ? 4.129 12.654 -11.463 1.00 94.50 94 ILE A CA 1
ATOM 759 C C . ILE A 1 94 ? 4.754 12.236 -12.798 1.00 94.50 94 ILE A C 1
ATOM 761 O O . ILE A 1 94 ? 4.962 13.066 -13.677 1.00 94.50 94 ILE A O 1
ATOM 765 N N . ASP A 1 95 ? 5.026 10.939 -12.969 1.00 90.06 95 ASP A N 1
ATOM 766 C CA . ASP A 1 95 ? 5.480 10.377 -14.244 1.00 90.06 95 ASP A CA 1
ATOM 767 C C . ASP A 1 95 ? 4.268 10.062 -15.139 1.00 90.06 95 ASP A C 1
ATOM 769 O O . ASP A 1 95 ? 3.716 8.962 -15.092 1.00 90.06 95 ASP A O 1
ATOM 773 N N . ASP A 1 96 ? 3.840 11.021 -15.968 1.00 88.81 96 ASP A N 1
ATOM 774 C CA . ASP A 1 96 ? 2.695 10.854 -16.883 1.00 88.81 96 ASP A CA 1
ATOM 775 C C . ASP A 1 96 ? 2.875 9.693 -17.881 1.00 88.81 96 ASP A C 1
ATOM 777 O O . ASP A 1 96 ? 1.887 9.161 -18.403 1.00 88.81 96 ASP A O 1
ATOM 781 N N . SER A 1 97 ? 4.108 9.218 -18.114 1.00 91.31 97 SER A N 1
ATOM 782 C CA . SER A 1 97 ? 4.327 8.027 -18.943 1.00 91.31 97 SER A CA 1
ATOM 783 C C . SER A 1 97 ? 3.640 6.785 -18.361 1.00 91.31 97 SER A C 1
ATOM 785 O O . SER A 1 97 ? 3.293 5.879 -19.122 1.00 91.31 97 SER A O 1
ATOM 787 N N . MET A 1 98 ? 3.332 6.771 -17.054 1.00 91.38 98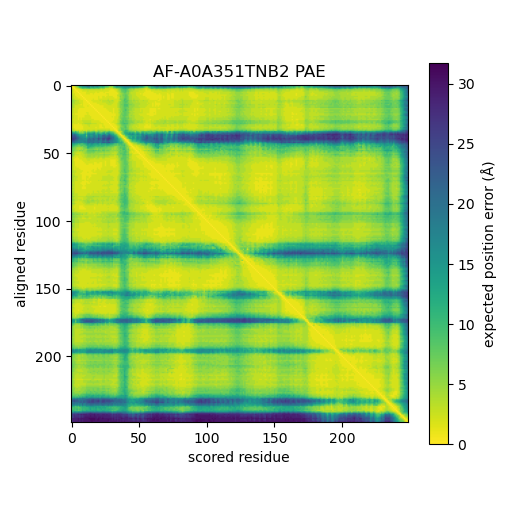 MET A N 1
ATOM 788 C CA . MET A 1 98 ? 2.587 5.709 -16.363 1.00 91.38 98 MET A CA 1
ATOM 789 C C . MET A 1 98 ? 1.179 5.471 -16.918 1.00 91.38 98 MET A C 1
ATOM 791 O O . MET A 1 98 ? 0.586 4.431 -16.632 1.00 91.38 98 MET A O 1
ATOM 795 N N . TYR A 1 99 ? 0.629 6.382 -17.728 1.00 90.56 99 TYR A N 1
ATOM 796 C CA . TYR A 1 99 ? -0.644 6.157 -18.420 1.00 90.56 99 TYR A CA 1
ATOM 797 C C . TYR A 1 99 ? -0.511 5.300 -19.685 1.00 90.56 99 TYR A C 1
ATOM 799 O O . TYR A 1 99 ? -1.496 4.663 -20.075 1.00 90.56 99 TYR A O 1
ATOM 807 N N . SER A 1 100 ? 0.679 5.214 -20.283 1.00 92.62 100 SER A N 1
ATOM 808 C CA . SER A 1 100 ? 0.935 4.383 -21.468 1.00 92.62 100 SER A CA 1
ATOM 809 C C . SER A 1 100 ? 0.925 2.887 -21.134 1.00 92.62 100 SER A C 1
ATOM 811 O O . SER A 1 100 ? 1.187 2.482 -19.998 1.00 92.62 100 SER A O 1
ATOM 813 N N . ILE A 1 101 ? 0.575 2.043 -22.107 1.00 93.31 101 ILE A N 1
ATOM 814 C CA . ILE A 1 101 ? 0.597 0.582 -21.923 1.00 93.31 101 ILE A CA 1
ATOM 815 C C . ILE A 1 101 ? 2.050 0.108 -21.833 1.00 93.31 101 ILE A C 1
ATOM 817 O O . ILE A 1 101 ? 2.386 -0.715 -20.986 1.00 93.31 101 ILE A O 1
ATOM 821 N N . GLU A 1 102 ? 2.915 0.688 -22.656 1.00 95.75 102 GLU A N 1
ATOM 822 C CA . GLU A 1 102 ? 4.334 0.379 -22.781 1.00 95.75 102 GLU A CA 1
ATOM 823 C C . GLU A 1 102 ? 5.052 0.563 -21.442 1.00 95.75 102 GLU A C 1
ATOM 825 O O . GLU A 1 102 ? 5.713 -0.360 -20.964 1.00 95.75 102 GLU A O 1
ATOM 830 N N . ARG A 1 103 ? 4.849 1.711 -20.781 1.00 95.31 103 ARG A N 1
ATOM 831 C CA . ARG A 1 103 ? 5.450 1.985 -19.470 1.00 95.31 103 ARG A CA 1
ATOM 832 C C . ARG A 1 103 ? 4.962 1.025 -18.392 1.00 95.31 103 ARG A C 1
ATOM 834 O O . ARG A 1 103 ? 5.751 0.579 -17.565 1.00 95.31 103 ARG A O 1
ATOM 841 N N . LYS A 1 104 ? 3.673 0.672 -18.392 1.00 95.12 104 LYS A N 1
ATOM 842 C CA . LYS A 1 104 ? 3.124 -0.283 -17.414 1.00 95.12 104 LYS A CA 1
ATOM 843 C C . LYS A 1 104 ? 3.752 -1.660 -17.582 1.00 95.12 104 LYS A C 1
ATOM 845 O O . LYS A 1 104 ? 4.153 -2.269 -16.594 1.00 95.12 104 LYS A O 1
ATOM 850 N N . LEU A 1 105 ? 3.871 -2.127 -18.825 1.00 96.94 105 LEU A N 1
ATOM 851 C CA . LEU A 1 105 ? 4.532 -3.394 -19.131 1.00 96.94 105 LEU A CA 1
ATOM 852 C C . LEU A 1 105 ? 6.018 -3.358 -18.760 1.00 96.94 105 LEU A C 1
ATOM 854 O O . LEU A 1 105 ? 6.529 -4.350 -18.250 1.00 96.94 105 LEU A O 1
ATOM 858 N N . GLU A 1 106 ? 6.706 -2.230 -18.955 1.00 97.69 106 GLU A N 1
ATOM 859 C CA . GLU A 1 106 ? 8.092 -2.048 -18.502 1.00 97.69 106 GLU A CA 1
ATOM 860 C C . GLU A 1 106 ? 8.216 -2.243 -16.983 1.00 97.69 106 GLU A C 1
ATOM 862 O O . GLU A 1 106 ? 9.054 -3.024 -16.529 1.00 97.69 106 GLU A O 1
ATOM 867 N N . VAL A 1 107 ? 7.351 -1.591 -16.197 1.00 97.75 107 VAL A N 1
ATOM 868 C CA . VAL A 1 107 ? 7.343 -1.709 -14.730 1.00 97.75 107 VAL A CA 1
ATOM 869 C C . VAL A 1 107 ? 7.039 -3.140 -14.283 1.00 97.75 107 VAL A C 1
ATOM 871 O O . VAL A 1 107 ? 7.739 -3.675 -13.425 1.00 97.75 107 VAL A O 1
ATOM 874 N N . ILE A 1 108 ? 6.034 -3.789 -14.878 1.00 97.88 108 ILE A N 1
ATOM 875 C CA . ILE A 1 108 ? 5.695 -5.185 -14.562 1.00 97.88 108 ILE A CA 1
ATOM 876 C C . ILE A 1 108 ? 6.888 -6.101 -14.873 1.00 97.88 108 ILE A C 1
ATOM 878 O O . ILE A 1 108 ? 7.310 -6.890 -14.026 1.00 97.88 108 ILE A O 1
ATOM 882 N N . ASN A 1 109 ? 7.489 -5.958 -16.057 1.00 98.00 109 ASN A N 1
ATOM 883 C CA . ASN A 1 109 ? 8.638 -6.764 -16.464 1.00 98.00 109 ASN A CA 1
ATOM 884 C C . ASN A 1 109 ? 9.857 -6.546 -15.565 1.00 98.00 109 ASN A C 1
ATOM 886 O O . ASN A 1 109 ? 10.563 -7.508 -15.265 1.00 98.00 109 ASN A O 1
ATOM 890 N N . TYR A 1 110 ? 10.098 -5.318 -15.100 1.00 97.88 110 TYR A N 1
ATOM 891 C CA . TYR A 1 110 ? 11.168 -5.026 -14.147 1.00 97.88 110 TYR A CA 1
ATOM 892 C C . TYR A 1 110 ? 11.055 -5.899 -12.884 1.00 97.88 110 TYR A C 1
ATOM 894 O O . TYR A 1 110 ? 12.032 -6.546 -12.492 1.00 97.88 110 TYR A O 1
ATOM 902 N N . TRP A 1 111 ? 9.859 -5.993 -12.292 1.00 97.75 111 TRP A N 1
ATOM 903 C CA . TRP A 1 111 ? 9.627 -6.802 -11.089 1.00 97.75 111 TRP A CA 1
ATOM 904 C C . TRP A 1 111 ? 9.657 -8.306 -11.364 1.00 97.75 111 TRP A C 1
ATOM 906 O O . TRP A 1 111 ? 10.294 -9.044 -10.611 1.00 97.75 111 TRP A O 1
ATOM 916 N N . LEU A 1 112 ? 9.085 -8.765 -12.481 1.00 96.50 112 LEU A N 1
ATOM 917 C CA . LEU A 1 112 ? 9.154 -10.177 -12.880 1.00 96.50 112 LEU A CA 1
ATOM 918 C C . LEU A 1 112 ? 10.599 -10.644 -13.129 1.00 96.50 112 LEU A C 1
ATOM 920 O O . LEU A 1 112 ? 10.978 -11.752 -12.742 1.00 96.50 112 LEU A O 1
ATOM 924 N N . LEU A 1 113 ? 11.438 -9.798 -13.733 1.00 95.25 113 LEU A N 1
ATOM 925 C CA . LEU A 1 113 ? 12.861 -10.089 -13.923 1.00 95.25 113 LEU A CA 1
ATOM 926 C C . LEU A 1 113 ? 13.615 -10.127 -12.592 1.00 95.25 113 LEU A C 1
ATOM 928 O O . LEU A 1 113 ? 14.460 -11.004 -12.398 1.00 95.25 113 LEU A O 1
ATOM 932 N N . ARG A 1 114 ? 13.306 -9.213 -11.664 1.00 93.38 114 ARG A N 1
ATOM 933 C CA . ARG A 1 114 ? 13.882 -9.229 -10.311 1.00 93.38 114 ARG A CA 1
ATOM 934 C C . ARG A 1 114 ? 13.491 -10.502 -9.554 1.00 93.38 114 ARG A C 1
ATOM 936 O O . ARG A 1 114 ? 14.369 -11.147 -8.986 1.00 93.38 114 ARG A O 1
ATOM 943 N N . LYS A 1 115 ? 12.223 -10.919 -9.642 1.00 91.81 115 LYS A N 1
ATOM 944 C CA . LYS A 1 115 ? 11.716 -12.191 -9.102 1.00 91.81 115 LYS A CA 1
ATOM 945 C C . LYS A 1 115 ? 12.497 -13.384 -9.642 1.00 91.81 115 LYS A C 1
ATOM 947 O O . LYS A 1 115 ? 13.002 -14.191 -8.868 1.00 91.81 115 LYS A O 1
ATOM 952 N N . LYS A 1 116 ? 12.679 -13.463 -10.965 1.00 89.19 116 LYS A N 1
ATOM 953 C CA . LYS A 1 116 ? 13.450 -14.544 -11.602 1.00 89.19 116 LYS A CA 1
ATOM 954 C C . LYS A 1 116 ? 14.892 -14.620 -11.088 1.00 89.19 116 LYS A C 1
ATOM 956 O O . LYS A 1 116 ? 15.382 -15.716 -10.846 1.00 89.19 116 LYS A O 1
ATOM 961 N N . LYS A 1 117 ? 15.559 -13.475 -10.901 1.00 84.62 117 LYS A N 1
ATOM 962 C CA . LYS A 1 117 ? 16.928 -13.429 -10.359 1.00 84.62 117 LYS A CA 1
ATOM 963 C C . LYS A 1 117 ? 16.996 -13.937 -8.918 1.00 84.62 117 LYS A C 1
ATOM 965 O O . LYS A 1 117 ? 17.902 -14.699 -8.609 1.00 84.62 117 LYS A O 1
ATOM 970 N N . SER A 1 118 ? 16.033 -13.560 -8.070 1.00 76.50 118 SER A N 1
ATOM 971 C CA . SER A 1 118 ? 15.949 -14.031 -6.677 1.00 76.50 118 SER A CA 1
ATOM 972 C C . SER A 1 118 ? 15.890 -15.567 -6.593 1.00 76.50 118 SER A C 1
ATOM 974 O O . SER A 1 118 ? 16.645 -16.166 -5.830 1.00 76.50 118 SER A O 1
ATOM 976 N N . PHE A 1 119 ? 15.114 -16.223 -7.467 1.00 73.62 119 PHE A N 1
ATOM 977 C CA . PHE A 1 119 ? 15.064 -17.692 -7.537 1.00 73.62 119 PHE A CA 1
ATOM 978 C C . PHE A 1 119 ? 16.410 -18.345 -7.861 1.00 73.62 119 PHE A C 1
ATOM 980 O O . PHE A 1 119 ? 16.739 -19.372 -7.277 1.00 73.62 119 PHE A O 1
ATOM 987 N N . THR A 1 120 ? 17.202 -17.757 -8.758 1.00 76.44 120 THR A N 1
ATOM 988 C CA . THR A 1 120 ? 18.517 -18.303 -9.124 1.00 76.44 120 THR A CA 1
ATOM 989 C C . THR A 1 120 ? 19.501 -18.277 -7.950 1.00 76.44 120 THR A C 1
ATOM 991 O O . THR A 1 120 ? 20.321 -19.179 -7.823 1.00 76.44 120 THR A O 1
ATOM 994 N N . TYR A 1 121 ? 19.418 -17.282 -7.060 1.00 70.25 121 TYR A N 1
ATOM 995 C CA . TYR A 1 121 ? 20.287 -17.217 -5.879 1.00 70.25 121 TYR A CA 1
ATOM 996 C C . TYR A 1 121 ? 19.942 -18.273 -4.818 1.00 70.25 121 TYR A C 1
ATOM 998 O O . TYR A 1 121 ? 20.845 -18.755 -4.134 1.00 70.25 121 TYR A O 1
ATOM 1006 N N . LEU A 1 122 ? 18.669 -18.676 -4.707 1.00 67.75 122 LEU A N 1
ATOM 1007 C CA . LEU A 1 122 ? 18.223 -19.690 -3.741 1.00 67.75 122 LEU A CA 1
ATOM 1008 C C . LEU A 1 122 ? 18.841 -21.076 -3.989 1.00 67.75 122 LEU A C 1
ATOM 1010 O O . LEU A 1 122 ? 19.022 -21.840 -3.044 1.00 67.75 122 LEU A O 1
ATOM 1014 N N . GLU A 1 123 ? 19.231 -21.389 -5.226 1.00 68.44 123 GLU A N 1
ATOM 1015 C CA . GLU A 1 123 ? 19.893 -22.657 -5.566 1.00 68.44 123 GLU A CA 1
ATOM 1016 C C . GLU A 1 123 ? 21.308 -22.781 -4.953 1.00 68.44 123 GLU A C 1
ATOM 1018 O O . GLU A 1 123 ? 21.853 -23.879 -4.861 1.00 68.44 123 GLU A O 1
ATOM 1023 N N . GLY A 1 124 ? 21.903 -21.673 -4.488 1.00 67.56 124 GLY A N 1
ATOM 1024 C CA . GLY A 1 124 ? 23.279 -21.605 -3.982 1.00 67.56 124 GLY A CA 1
ATOM 1025 C C . GLY A 1 124 ? 23.500 -21.979 -2.507 1.00 67.56 124 GLY A C 1
ATOM 1026 O O . GLY A 1 124 ? 24.636 -21.889 -2.048 1.00 67.56 124 GLY A O 1
ATOM 1027 N N . ASN A 1 125 ? 22.463 -22.374 -1.749 1.00 67.75 125 ASN A N 1
ATOM 1028 C CA . ASN A 1 125 ? 22.493 -22.740 -0.311 1.00 67.75 125 ASN A CA 1
ATOM 1029 C C . ASN A 1 125 ? 23.047 -21.694 0.692 1.00 67.75 125 ASN A C 1
ATOM 1031 O O . ASN A 1 125 ? 23.036 -21.947 1.897 1.00 67.75 125 ASN A O 1
ATOM 1035 N N . VAL A 1 126 ? 23.502 -20.516 0.256 1.00 74.31 126 VAL A N 1
ATOM 1036 C CA . VAL A 1 126 ? 23.995 -19.443 1.138 1.00 74.31 126 VAL A CA 1
ATOM 1037 C C . VAL A 1 126 ? 22.924 -18.368 1.305 1.00 74.31 126 VAL A C 1
ATOM 1039 O O . VAL A 1 126 ? 22.428 -17.829 0.322 1.00 74.31 126 VAL A O 1
ATOM 1042 N N . GLY A 1 127 ? 22.597 -18.027 2.556 1.00 73.75 127 GLY A N 1
ATOM 1043 C CA . GLY A 1 127 ? 21.661 -16.941 2.867 1.00 73.75 127 GLY A CA 1
ATOM 1044 C C . GLY A 1 127 ? 20.195 -17.256 2.554 1.00 73.75 127 GLY A C 1
ATOM 1045 O O . GLY A 1 127 ? 19.425 -16.331 2.314 1.00 73.75 127 GLY A O 1
ATOM 1046 N N . SER A 1 128 ? 19.801 -18.535 2.564 1.00 77.62 128 SER A N 1
ATOM 1047 C CA . SER A 1 128 ? 18.457 -18.992 2.179 1.00 77.62 128 SER A CA 1
ATOM 1048 C C . SER A 1 128 ? 17.325 -18.250 2.889 1.00 77.62 128 SER A C 1
ATOM 1050 O O . SER A 1 128 ? 16.415 -17.792 2.216 1.00 77.62 128 SER A O 1
ATOM 1052 N N . THR A 1 129 ? 17.405 -18.034 4.206 1.00 76.50 129 THR A N 1
ATOM 1053 C CA . THR A 1 129 ? 16.367 -17.299 4.956 1.00 76.50 129 THR A CA 1
ATOM 1054 C C . THR A 1 129 ? 16.235 -15.840 4.507 1.00 76.50 129 THR A C 1
ATOM 1056 O O . THR A 1 129 ? 15.126 -15.356 4.327 1.00 76.50 129 THR A O 1
ATOM 1059 N N . ILE A 1 130 ? 17.351 -15.149 4.253 1.00 78.50 130 ILE A N 1
ATOM 1060 C CA . ILE A 1 130 ? 17.338 -13.754 3.772 1.00 78.50 130 ILE A CA 1
ATOM 1061 C C . ILE A 1 130 ? 16.715 -13.687 2.372 1.00 78.50 130 ILE A C 1
ATOM 1063 O O . ILE A 1 130 ? 15.917 -12.803 2.067 1.00 78.50 130 ILE A O 1
ATOM 1067 N N . LEU A 1 131 ? 17.074 -14.644 1.515 1.00 78.69 131 LEU A N 1
ATOM 1068 C CA . LEU A 1 131 ? 16.545 -14.742 0.158 1.00 78.69 131 LEU A CA 1
ATOM 1069 C C . LEU A 1 131 ? 15.062 -15.141 0.141 1.00 78.69 131 LEU A C 1
ATOM 1071 O O . LEU A 1 131 ? 14.330 -14.694 -0.739 1.00 78.69 131 LEU A O 1
ATOM 1075 N N . GLU A 1 132 ? 14.613 -15.958 1.095 1.00 80.00 132 GLU A N 1
ATOM 1076 C CA . GLU A 1 132 ? 13.203 -16.307 1.293 1.00 80.00 132 GLU A CA 1
ATOM 1077 C C . GLU A 1 132 ? 12.379 -15.080 1.705 1.00 80.00 132 GLU A C 1
ATOM 1079 O O . GLU A 1 132 ? 11.345 -14.827 1.091 1.00 80.00 132 GLU A O 1
ATOM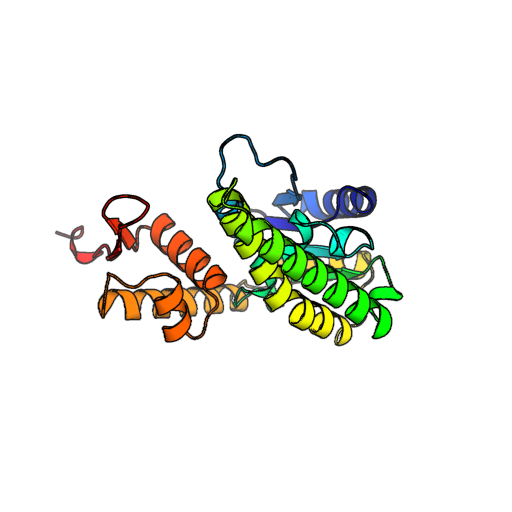 1084 N N . GLU A 1 133 ? 12.861 -14.270 2.652 1.00 78.06 133 GLU A N 1
ATOM 1085 C CA . GLU A 1 133 ? 12.198 -13.021 3.057 1.00 78.06 133 GLU A CA 1
ATOM 1086 C C . GLU A 1 133 ? 12.114 -12.010 1.899 1.00 78.06 133 GLU A C 1
ATOM 1088 O O . GLU A 1 133 ? 11.039 -11.483 1.608 1.00 78.06 133 GLU A O 1
ATOM 1093 N N . GLU A 1 134 ? 13.216 -11.768 1.173 1.00 82.81 134 GLU A N 1
ATOM 1094 C CA . GLU A 1 134 ? 13.182 -10.861 0.014 1.00 82.81 134 GLU A CA 1
ATOM 1095 C C . GLU A 1 134 ? 12.240 -11.386 -1.082 1.00 82.81 134 GLU A C 1
ATOM 1097 O O . GLU A 1 134 ? 11.539 -10.610 -1.742 1.00 82.81 134 GLU A O 1
ATOM 1102 N N . LYS A 1 135 ? 12.187 -12.708 -1.267 1.00 85.81 135 LYS A N 1
ATOM 1103 C CA . LYS A 1 135 ? 11.269 -13.342 -2.210 1.00 85.81 135 LYS A CA 1
ATOM 1104 C C . LYS A 1 135 ? 9.810 -13.097 -1.829 1.00 85.81 135 LYS A C 1
ATOM 1106 O O . LYS A 1 135 ? 9.039 -12.768 -2.726 1.00 85.81 135 LYS A O 1
ATOM 1111 N N . GLU A 1 136 ? 9.430 -13.202 -0.554 1.00 85.00 136 GLU A N 1
ATOM 1112 C CA . GLU A 1 136 ? 8.060 -12.896 -0.109 1.00 85.00 136 GLU A CA 1
ATOM 1113 C C . GLU A 1 136 ? 7.656 -11.457 -0.469 1.00 85.00 136 GLU A C 1
ATOM 1115 O O . GLU A 1 136 ? 6.558 -11.227 -0.985 1.00 85.00 136 GLU A O 1
ATOM 1120 N N . TYR A 1 137 ? 8.562 -10.491 -0.288 1.00 88.31 137 TYR A N 1
ATOM 1121 C CA . TYR A 1 137 ? 8.318 -9.099 -0.678 1.00 88.31 137 TYR A CA 1
ATOM 1122 C C . TYR A 1 137 ? 8.145 -8.941 -2.189 1.00 88.31 137 TYR A C 1
ATOM 1124 O O . TYR A 1 137 ? 7.210 -8.282 -2.649 1.00 88.31 137 TYR A O 1
ATOM 1132 N N . ILE A 1 138 ? 9.029 -9.551 -2.981 1.00 91.62 138 ILE A N 1
ATOM 1133 C CA . ILE A 1 138 ? 8.959 -9.478 -4.444 1.00 91.62 138 ILE A CA 1
ATOM 1134 C C . ILE A 1 138 ? 7.704 -10.187 -4.974 1.00 91.62 138 ILE A C 1
ATOM 1136 O O . ILE A 1 138 ? 7.098 -9.707 -5.936 1.00 91.62 138 ILE A O 1
ATOM 1140 N N . ASP A 1 139 ? 7.304 -11.302 -4.364 1.00 92.00 139 ASP A N 1
ATOM 1141 C CA . ASP A 1 139 ? 6.094 -12.041 -4.717 1.00 92.00 139 ASP A CA 1
ATOM 1142 C C . ASP A 1 139 ? 4.853 -11.173 -4.507 1.00 92.00 139 ASP A C 1
ATOM 1144 O O . ASP A 1 139 ? 4.082 -10.996 -5.455 1.00 92.00 139 ASP A O 1
ATOM 1148 N N . LEU A 1 140 ? 4.730 -10.528 -3.341 1.00 91.12 140 LEU A N 1
ATOM 1149 C CA . LEU A 1 140 ? 3.647 -9.584 -3.067 1.00 91.12 140 LEU A CA 1
ATOM 1150 C C . LEU A 1 140 ? 3.637 -8.424 -4.077 1.00 91.12 140 LEU A C 1
ATOM 1152 O O . LEU A 1 140 ? 2.577 -8.058 -4.583 1.00 91.12 140 LEU A O 1
ATOM 1156 N N . ILE A 1 141 ? 4.803 -7.873 -4.431 1.00 95.44 141 ILE A N 1
ATOM 1157 C CA . ILE A 1 141 ? 4.882 -6.809 -5.443 1.00 95.44 141 ILE A CA 1
ATOM 1158 C C . ILE A 1 141 ? 4.383 -7.288 -6.806 1.00 95.44 141 ILE A C 1
ATOM 1160 O O . ILE A 1 141 ? 3.582 -6.606 -7.448 1.00 95.44 141 ILE A O 1
ATOM 1164 N N . CYS A 1 142 ? 4.823 -8.465 -7.249 1.00 96.69 142 CYS A N 1
ATOM 1165 C CA . CYS A 1 142 ? 4.411 -9.025 -8.533 1.00 96.69 142 CYS A CA 1
ATOM 1166 C C . CYS A 1 142 ? 2.903 -9.316 -8.584 1.00 96.69 142 CYS A C 1
ATOM 1168 O O . CYS A 1 142 ? 2.297 -9.151 -9.640 1.00 96.69 142 CYS A O 1
ATOM 1170 N N . GLU A 1 143 ? 2.294 -9.719 -7.467 1.00 95.31 143 GLU A N 1
ATOM 1171 C CA . GLU A 1 143 ? 0.848 -9.956 -7.375 1.00 95.31 143 GLU A CA 1
ATOM 1172 C C . GLU A 1 143 ? 0.024 -8.665 -7.492 1.00 95.31 143 GLU A C 1
ATOM 1174 O O . GLU A 1 143 ? -1.062 -8.678 -8.073 1.00 95.31 143 GLU A O 1
ATOM 1179 N N . GLN A 1 144 ? 0.523 -7.548 -6.952 1.00 96.06 144 GLN A N 1
ATOM 1180 C CA . GLN A 1 144 ? -0.267 -6.320 -6.789 1.00 96.06 144 GLN A CA 1
ATOM 1181 C C . GLN A 1 144 ? 0.037 -5.229 -7.827 1.00 96.06 144 GLN A C 1
ATOM 1183 O O . GLN A 1 144 ? -0.820 -4.379 -8.088 1.00 96.06 144 GLN A O 1
ATOM 1188 N N . VAL A 1 145 ? 1.212 -5.254 -8.472 1.00 96.69 145 VAL A N 1
ATOM 1189 C CA . VAL A 1 145 ? 1.639 -4.205 -9.418 1.00 96.69 145 VAL A CA 1
ATOM 1190 C C . VAL A 1 145 ? 0.698 -4.050 -10.614 1.00 96.69 145 VAL A C 1
ATOM 1192 O O . VAL A 1 145 ? 0.339 -2.930 -10.976 1.00 96.69 145 VAL A O 1
ATOM 1195 N N . GLU A 1 146 ? 0.243 -5.145 -11.222 1.00 95.75 146 GLU A N 1
ATOM 1196 C CA . GLU A 1 146 ? -0.669 -5.067 -12.365 1.00 95.75 146 GLU A CA 1
ATOM 1197 C C . GLU A 1 146 ? -2.066 -4.548 -11.960 1.00 95.75 146 GLU A C 1
ATOM 1199 O O . GLU A 1 146 ? -2.533 -3.582 -12.581 1.00 95.75 146 GLU A O 1
ATOM 1204 N N . PRO A 1 147 ? -2.734 -5.091 -10.916 1.00 93.88 147 PRO A N 1
ATOM 1205 C CA . PRO A 1 147 ? -3.972 -4.516 -10.386 1.00 93.88 147 PRO A CA 1
ATOM 1206 C C . PRO A 1 147 ? -3.869 -3.017 -10.079 1.00 93.88 147 PRO A C 1
ATOM 1208 O O . PRO A 1 147 ? -4.769 -2.251 -10.443 1.00 93.88 147 PRO A O 1
ATOM 1211 N N . PHE A 1 148 ? -2.761 -2.588 -9.471 1.00 95.25 148 PHE A N 1
ATOM 1212 C CA . PHE A 1 148 ? -2.489 -1.187 -9.165 1.00 95.25 148 PHE A CA 1
ATOM 1213 C C . PHE A 1 148 ? -2.427 -0.315 -10.429 1.00 95.25 148 PHE A C 1
ATOM 1215 O O . PHE A 1 148 ? -3.195 0.644 -10.565 1.00 95.25 148 PHE A O 1
ATOM 1222 N N . LEU A 1 149 ? -1.585 -0.681 -11.403 1.00 94.31 149 LEU A N 1
ATOM 1223 C CA . LEU A 1 149 ? -1.415 0.064 -12.659 1.00 94.31 149 LEU A CA 1
ATOM 1224 C C . LEU A 1 149 ? -2.706 0.096 -13.502 1.00 94.31 149 LEU A C 1
ATOM 1226 O O . LEU A 1 149 ? -3.052 1.113 -14.123 1.00 94.31 149 LEU A O 1
ATOM 1230 N N . LYS A 1 150 ? -3.482 -0.993 -13.483 1.00 91.31 150 LYS A N 1
ATOM 1231 C CA . LYS A 1 150 ? -4.818 -1.049 -14.093 1.00 91.31 150 LYS A CA 1
ATOM 1232 C C . LYS A 1 150 ? -5.789 -0.081 -13.412 1.00 91.31 150 LYS A C 1
ATOM 1234 O O . LYS A 1 150 ? -6.605 0.545 -14.092 1.00 91.31 150 LYS A O 1
ATOM 1239 N N . GLY A 1 151 ? -5.692 0.064 -12.091 1.00 87.75 151 GLY A N 1
ATOM 1240 C CA . GLY A 1 151 ? -6.470 1.011 -11.293 1.00 87.75 151 GLY A CA 1
ATOM 1241 C C . GLY A 1 151 ? -6.197 2.474 -11.649 1.00 87.75 151 GLY A C 1
ATOM 1242 O O . GLY A 1 151 ? -7.152 3.243 -11.784 1.00 87.75 151 GLY A O 1
ATOM 1243 N N . ILE A 1 152 ? -4.929 2.839 -11.874 1.00 85.31 152 ILE A N 1
ATOM 1244 C CA . ILE A 1 152 ? -4.523 4.197 -12.290 1.00 85.31 152 ILE A CA 1
ATOM 1245 C C . ILE A 1 152 ? -5.156 4.569 -13.632 1.00 85.31 152 ILE A C 1
ATOM 1247 O O . ILE A 1 152 ? -5.736 5.639 -13.779 1.00 85.31 152 ILE A O 1
ATOM 1251 N N . SER A 1 153 ? -5.127 3.646 -14.594 1.00 73.62 153 SER A N 1
ATOM 1252 C CA . SER A 1 153 ? -5.605 3.867 -15.970 1.00 73.62 153 SER A CA 1
ATOM 1253 C C . SER A 1 153 ? -7.090 4.237 -16.075 1.00 73.62 153 SER A C 1
ATOM 1255 O O . SER A 1 153 ? -7.529 4.775 -17.086 1.00 73.62 153 SER A O 1
ATOM 1257 N N . ARG A 1 154 ? -7.885 3.909 -15.051 1.00 70.00 154 ARG A N 1
ATOM 1258 C CA . ARG A 1 154 ? -9.330 4.179 -15.002 1.00 70.00 154 ARG A CA 1
ATOM 1259 C C . ARG A 1 154 ? -9.659 5.566 -14.448 1.00 70.00 154 ARG A C 1
ATOM 1261 O O . ARG A 1 154 ? -10.831 5.933 -14.410 1.00 70.00 154 ARG A O 1
ATOM 1268 N N . ARG A 1 155 ? -8.661 6.311 -13.967 1.00 70.00 155 ARG A N 1
ATOM 1269 C CA . ARG A 1 155 ? -8.830 7.594 -13.279 1.00 70.00 155 ARG A CA 1
ATOM 1270 C C . ARG A 1 155 ? -8.066 8.676 -14.043 1.00 70.00 155 ARG A C 1
ATOM 1272 O O . ARG A 1 155 ? -6.968 8.442 -14.530 1.00 70.00 155 ARG A O 1
ATOM 1279 N N . LYS A 1 156 ? -8.649 9.871 -14.158 1.00 74.56 156 LYS A N 1
ATOM 1280 C CA . LYS A 1 156 ? -7.924 11.047 -14.660 1.00 74.56 156 LYS A CA 1
ATOM 1281 C C . LYS A 1 156 ? -6.879 11.446 -13.616 1.00 74.56 156 LYS A C 1
ATOM 1283 O O . LYS A 1 156 ? -7.242 11.485 -12.441 1.00 74.56 156 LYS A O 1
ATOM 1288 N N . ASN A 1 157 ? -5.650 11.765 -14.036 1.00 81.50 157 ASN A N 1
ATOM 1289 C CA . ASN A 1 157 ? -4.612 12.268 -13.131 1.00 81.50 157 ASN A CA 1
ATOM 1290 C C . ASN A 1 157 ? -5.135 13.508 -12.387 1.00 81.50 157 ASN A C 1
ATOM 1292 O O . ASN A 1 157 ? -5.409 14.522 -13.044 1.00 81.50 157 ASN A O 1
ATOM 1296 N N . PRO A 1 158 ? -5.359 13.454 -11.065 1.00 84.31 158 PRO A N 1
ATOM 1297 C CA . PRO A 1 158 ? -5.747 14.644 -10.329 1.00 84.31 158 PRO A CA 1
ATOM 1298 C C . PRO A 1 158 ? -4.534 15.571 -10.197 1.00 84.31 158 PRO A C 1
ATOM 1300 O O . PRO A 1 158 ? -3.421 15.119 -9.948 1.00 84.31 158 PRO A O 1
ATOM 1303 N N . SER A 1 159 ? -4.744 16.883 -10.319 1.00 88.50 159 SER A N 1
ATOM 1304 C CA . SER A 1 159 ? -3.710 17.834 -9.905 1.00 88.50 159 SER A CA 1
ATOM 1305 C C . SER A 1 159 ? -3.496 17.746 -8.393 1.00 88.50 159 SER A C 1
ATOM 1307 O O . SER A 1 159 ? -4.401 17.352 -7.653 1.00 88.50 159 SER A O 1
ATOM 1309 N N . GLN A 1 160 ? -2.334 18.180 -7.909 1.00 88.88 160 GLN A N 1
ATOM 1310 C CA . GLN A 1 160 ? -2.047 18.238 -6.473 1.00 88.88 160 GLN A CA 1
ATOM 1311 C C . GLN A 1 160 ? -3.126 19.009 -5.696 1.00 88.88 160 GLN A C 1
ATOM 1313 O O . GLN A 1 160 ? -3.633 18.523 -4.690 1.00 88.88 160 GLN A O 1
ATOM 131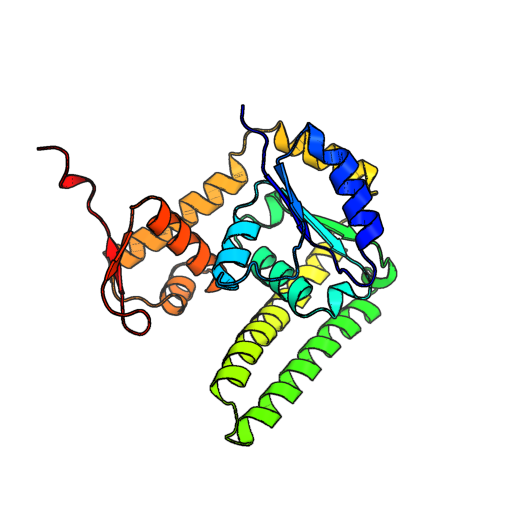8 N N . ILE A 1 161 ? -3.580 20.147 -6.231 1.00 90.19 161 ILE A N 1
ATOM 1319 C CA . ILE A 1 161 ? -4.684 20.936 -5.657 1.00 90.19 161 ILE A CA 1
ATOM 1320 C C . ILE A 1 161 ? -5.977 20.108 -5.570 1.00 90.19 161 ILE A C 1
ATOM 1322 O O . ILE A 1 161 ? -6.692 20.168 -4.570 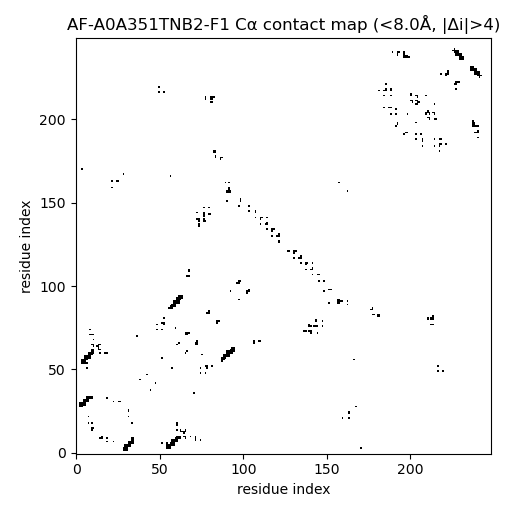1.00 90.19 161 ILE A O 1
ATOM 1326 N N . ALA A 1 162 ? -6.291 19.321 -6.603 1.00 90.62 162 ALA A N 1
ATOM 1327 C CA . ALA A 1 162 ? -7.470 18.460 -6.595 1.00 90.62 162 ALA A CA 1
ATOM 1328 C C . ALA A 1 162 ? -7.361 17.344 -5.543 1.00 90.62 162 ALA A C 1
ATOM 1330 O O . ALA A 1 162 ? -8.359 17.046 -4.888 1.00 90.62 162 ALA A O 1
ATOM 1331 N N . ILE A 1 163 ? -6.168 16.769 -5.343 1.00 91.38 163 ILE A N 1
ATOM 1332 C CA . ILE A 1 163 ? -5.922 15.796 -4.269 1.00 91.38 163 ILE A CA 1
ATOM 1333 C C . ILE A 1 163 ? -6.139 16.442 -2.905 1.00 91.38 163 ILE A C 1
ATOM 1335 O O . ILE A 1 163 ? -6.900 15.898 -2.109 1.00 91.38 163 ILE A O 1
ATOM 1339 N N . VAL A 1 164 ? -5.538 17.608 -2.648 1.00 92.69 164 VAL A N 1
ATOM 1340 C CA . VAL A 1 164 ? -5.694 18.321 -1.369 1.00 92.69 164 VAL A CA 1
ATOM 1341 C C . VAL A 1 164 ? -7.159 18.559 -1.040 1.00 92.69 164 VAL A C 1
ATOM 1343 O O . VAL A 1 164 ? -7.638 18.166 0.026 1.00 92.69 164 VAL A O 1
ATOM 1346 N N . ASN A 1 165 ? -7.898 19.122 -1.994 1.00 91.50 165 ASN A N 1
ATOM 1347 C CA . ASN A 1 165 ? -9.315 19.407 -1.814 1.00 91.50 165 ASN A CA 1
ATOM 1348 C C . ASN A 1 165 ? -10.138 18.138 -1.565 1.00 91.50 165 ASN A C 1
ATOM 1350 O O . ASN A 1 165 ? -11.021 18.141 -0.707 1.00 91.50 165 ASN A O 1
ATOM 1354 N N . GLU A 1 166 ? -9.871 17.052 -2.295 1.00 90.19 166 GLU A N 1
ATOM 1355 C CA . GLU A 1 166 ? -10.628 15.810 -2.138 1.00 90.19 166 GLU A CA 1
ATOM 1356 C C . GLU A 1 166 ? -10.305 15.103 -0.816 1.00 90.19 166 GLU A C 1
ATOM 1358 O O . GLU A 1 166 ? -11.228 14.622 -0.163 1.00 90.19 166 GLU A O 1
ATOM 1363 N N . VAL A 1 167 ? -9.046 15.089 -0.366 1.00 91.06 167 VAL A N 1
ATOM 1364 C CA . VAL A 1 167 ? -8.657 14.502 0.930 1.00 91.06 167 VAL A CA 1
ATOM 1365 C C . VAL A 1 167 ? -9.269 15.288 2.096 1.00 91.06 167 VAL A C 1
ATOM 1367 O O . VAL A 1 167 ? -9.892 14.684 2.968 1.00 91.06 167 VAL A O 1
ATOM 1370 N N . ILE A 1 168 ? -9.209 16.627 2.080 1.00 90.62 168 ILE A N 1
ATOM 1371 C CA . ILE A 1 168 ? -9.874 17.477 3.093 1.00 90.62 168 ILE A CA 1
ATOM 1372 C C . ILE A 1 168 ? -11.396 17.269 3.072 1.00 90.62 168 ILE A C 1
ATOM 1374 O O . ILE A 1 168 ? -12.062 17.212 4.105 1.00 90.62 168 ILE A O 1
ATOM 1378 N N . LYS A 1 169 ? -11.994 17.141 1.887 1.00 88.38 169 LYS A N 1
ATOM 1379 C CA . LYS A 1 169 ? -13.432 16.884 1.761 1.00 88.38 169 LYS A CA 1
ATOM 1380 C C . LYS A 1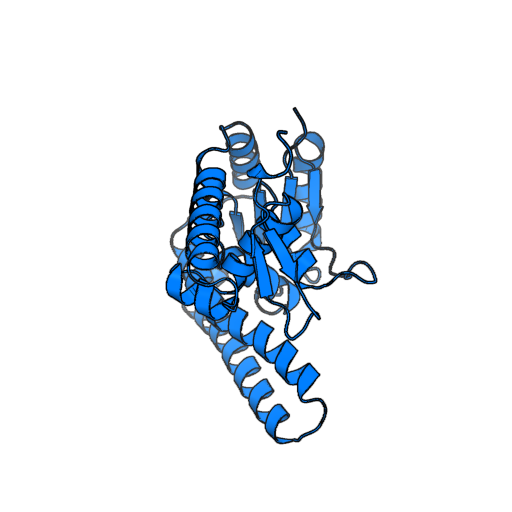 169 ? -13.813 15.501 2.287 1.00 88.38 169 LYS A C 1
ATOM 1382 O O . LYS A 1 169 ? -14.862 15.365 2.919 1.00 88.38 169 LYS A O 1
ATOM 1387 N N . LYS A 1 170 ? -12.997 14.478 2.019 1.00 84.38 170 LYS A N 1
ATOM 1388 C CA . LYS A 1 170 ? -13.191 13.113 2.521 1.00 84.38 170 LYS A CA 1
ATOM 1389 C C . LYS A 1 170 ? -13.057 13.047 4.035 1.00 84.38 170 LYS A C 1
ATOM 1391 O O . LYS A 1 170 ? -13.893 12.398 4.656 1.00 84.38 170 LYS A O 1
ATOM 1396 N N . SER A 1 171 ? -12.099 13.758 4.629 1.00 82.56 171 SER A N 1
ATOM 1397 C CA . SER A 1 171 ? -11.909 13.747 6.085 1.00 82.56 171 SER A CA 1
ATOM 1398 C C . SER A 1 171 ? -13.103 14.318 6.851 1.00 82.56 171 SER A C 1
ATOM 1400 O O . SER A 1 171 ? -13.390 13.892 7.968 1.00 82.56 171 SER A O 1
ATOM 1402 N N . ARG A 1 172 ? -13.856 15.226 6.220 1.00 78.06 172 ARG A N 1
ATOM 1403 C CA . ARG A 1 172 ? -15.092 15.813 6.759 1.00 78.06 172 ARG A CA 1
ATOM 1404 C C . ARG A 1 172 ? -16.333 14.929 6.571 1.00 78.06 172 ARG A C 1
ATOM 1406 O O . ARG A 1 172 ? -17.383 15.236 7.132 1.00 78.06 172 ARG A O 1
ATOM 1413 N N . ARG A 1 173 ? -16.260 13.855 5.774 1.00 72.75 173 ARG A N 1
ATOM 1414 C CA . ARG A 1 173 ? -17.358 12.887 5.594 1.00 72.75 173 ARG A CA 1
ATOM 1415 C C . ARG A 1 173 ? -17.252 11.776 6.645 1.00 72.75 173 ARG A C 1
ATOM 1417 O O . ARG A 1 173 ? -16.157 11.347 6.987 1.00 72.75 173 ARG A O 1
ATOM 1424 N N . ASN A 1 174 ? -18.393 11.277 7.132 1.00 60.59 174 ASN A N 1
ATOM 1425 C CA . ASN A 1 174 ? -18.422 10.175 8.105 1.00 60.59 174 ASN A CA 1
ATOM 1426 C C . ASN A 1 174 ? -17.662 8.942 7.575 1.00 60.59 174 ASN A C 1
ATOM 1428 O O . ASN A 1 174 ? -17.958 8.467 6.475 1.00 60.59 174 ASN A O 1
ATOM 1432 N N . LYS A 1 175 ? -16.738 8.401 8.390 1.00 64.38 175 LYS A N 1
ATOM 1433 C CA . LYS A 1 175 ? -15.798 7.282 8.117 1.00 64.38 175 LYS A CA 1
ATOM 1434 C C . LYS A 1 175 ? -16.452 5.921 7.799 1.00 64.38 175 LYS A C 1
ATOM 1436 O O . LYS A 1 175 ? -15.789 4.889 7.753 1.00 64.38 175 LYS A O 1
ATOM 1441 N N . ASN A 1 176 ? -17.756 5.887 7.550 1.00 69.75 176 ASN A N 1
ATOM 1442 C CA . ASN A 1 176 ? -18.561 4.676 7.655 1.00 69.75 176 ASN A CA 1
ATOM 1443 C C . ASN A 1 176 ? -18.247 3.609 6.602 1.00 69.75 176 ASN A C 1
ATOM 1445 O O . ASN A 1 176 ? -18.596 2.460 6.821 1.00 69.75 176 ASN A O 1
ATOM 1449 N N . GLN A 1 177 ? -17.661 3.941 5.448 1.00 80.56 177 GLN A N 1
ATOM 1450 C CA . GLN A 1 177 ? -17.468 2.937 4.395 1.00 80.56 177 GLN A CA 1
ATOM 1451 C C . GLN A 1 177 ? -16.206 2.092 4.598 1.00 80.56 177 GLN A C 1
ATOM 1453 O O . GLN A 1 177 ? -16.299 0.871 4.538 1.00 80.56 177 GLN A O 1
ATOM 1458 N N . GLY A 1 178 ? -15.049 2.722 4.829 1.00 84.44 178 GLY A N 1
ATOM 1459 C CA . GLY A 1 178 ? -13.791 2.001 5.065 1.00 84.44 178 GLY A CA 1
ATOM 1460 C C . GLY A 1 178 ? -13.848 1.189 6.352 1.00 84.44 178 GLY A C 1
ATOM 1461 O O . GLY A 1 178 ? -13.558 -0.001 6.335 1.00 84.44 178 GLY A O 1
ATOM 1462 N N . GLN A 1 179 ? -14.355 1.808 7.420 1.00 86.50 179 GLN A N 1
ATOM 1463 C CA . GLN A 1 179 ? -14.518 1.160 8.717 1.00 86.50 179 GLN A CA 1
ATOM 1464 C C . GLN A 1 179 ? -15.381 -0.110 8.625 1.00 86.50 179 GLN A C 1
ATOM 1466 O O . GLN A 1 179 ? -14.954 -1.171 9.062 1.00 86.50 179 GLN A O 1
ATOM 1471 N N . LYS A 1 180 ? -16.533 -0.052 7.941 1.00 89.31 180 LYS A N 1
ATOM 1472 C CA . LYS A 1 180 ? -17.402 -1.227 7.743 1.00 89.31 180 LYS A CA 1
ATOM 1473 C C . LYS A 1 180 ? -16.741 -2.366 6.966 1.00 89.31 180 LYS A C 1
ATOM 1475 O O . LYS A 1 180 ? -17.111 -3.521 7.152 1.00 89.31 180 LYS A O 1
ATOM 1480 N N . LEU A 1 181 ? -15.827 -2.059 6.040 1.00 90.81 181 LEU A N 1
ATOM 1481 C CA . LEU A 1 181 ? -15.095 -3.093 5.301 1.00 90.81 181 LEU A CA 1
ATOM 1482 C C . LEU A 1 181 ? -14.132 -3.838 6.229 1.00 90.81 181 LEU A C 1
ATOM 1484 O O . LEU A 1 181 ? -14.067 -5.064 6.159 1.00 90.81 181 LEU A O 1
ATOM 1488 N N . ILE A 1 182 ? -13.449 -3.099 7.107 1.00 91.81 182 ILE A N 1
ATOM 1489 C CA . ILE A 1 182 ? -12.542 -3.654 8.114 1.00 91.81 182 ILE A CA 1
ATOM 1490 C C . ILE A 1 182 ? -13.311 -4.483 9.143 1.00 91.81 182 ILE A C 1
ATOM 1492 O O . ILE A 1 182 ? -13.001 -5.661 9.292 1.00 91.81 182 ILE A O 1
ATOM 1496 N N . GLU A 1 183 ? -14.386 -3.941 9.722 1.00 92.38 183 GLU A N 1
ATOM 1497 C CA . GLU A 1 183 ? -15.245 -4.650 10.687 1.00 92.38 183 GLU A CA 1
ATOM 1498 C C . GLU A 1 183 ? -15.773 -5.970 10.105 1.00 92.38 183 GLU A C 1
ATOM 1500 O O . GLU A 1 183 ? -15.661 -7.029 10.718 1.00 92.38 183 GLU A O 1
ATOM 1505 N N . LYS A 1 184 ? -16.262 -5.954 8.857 1.00 93.81 184 LYS A N 1
ATOM 1506 C CA . LYS A 1 184 ? -16.716 -7.172 8.167 1.00 93.81 184 LYS A CA 1
ATOM 1507 C C . LYS A 1 184 ? -15.583 -8.185 7.953 1.00 93.81 184 LYS A C 1
ATOM 1509 O O . LYS A 1 184 ? -15.826 -9.393 7.892 1.00 93.81 184 LYS A O 1
ATOM 1514 N N . GLY A 1 185 ? -14.356 -7.713 7.743 1.00 93.56 185 GLY A N 1
ATOM 1515 C CA . GLY A 1 185 ? -13.173 -8.565 7.652 1.00 93.56 185 GLY A CA 1
ATOM 1516 C C . GLY A 1 185 ? -12.830 -9.211 8.988 1.00 93.56 185 GLY A C 1
ATOM 1517 O O . GLY A 1 185 ? -12.639 -10.424 9.043 1.00 93.56 185 GLY A O 1
ATOM 1518 N N . GLU A 1 186 ? -12.814 -8.422 10.054 1.00 94.88 186 GLU A N 1
ATOM 1519 C CA . GLU A 1 186 ? -12.552 -8.866 11.424 1.00 94.88 186 GLU A CA 1
ATOM 1520 C C . GLU A 1 186 ? -13.597 -9.882 11.896 1.00 94.88 186 GLU A C 1
ATOM 1522 O O . GLU A 1 186 ? -13.235 -10.950 12.389 1.00 94.88 186 GLU A O 1
ATOM 1527 N N . GLU A 1 187 ? -14.884 -9.635 11.636 1.00 94.94 187 GLU A N 1
ATOM 1528 C CA . GLU A 1 187 ? -15.968 -10.591 11.888 1.00 94.94 187 GLU A CA 1
ATOM 1529 C C . GLU A 1 187 ? -15.739 -11.931 11.173 1.00 94.94 187 GLU A C 1
ATOM 1531 O O . GLU A 1 187 ? -15.938 -13.001 11.757 1.00 94.94 187 GLU A O 1
ATOM 1536 N N . ALA A 1 188 ? -15.297 -11.894 9.910 1.00 94.56 188 ALA A N 1
ATOM 1537 C CA . ALA A 1 188 ? -15.012 -13.100 9.140 1.00 94.56 188 ALA A CA 1
ATOM 1538 C C . ALA A 1 188 ? -13.808 -13.871 9.706 1.00 94.56 188 ALA A C 1
ATOM 1540 O O . ALA A 1 188 ? -13.868 -15.097 9.808 1.00 94.56 188 ALA A O 1
ATOM 1541 N N . VAL A 1 189 ? -12.740 -13.171 10.104 1.00 94.12 189 VAL A N 1
ATOM 1542 C CA . VAL A 1 189 ? -11.564 -13.777 10.753 1.00 94.12 189 VAL A CA 1
ATOM 1543 C C . VAL A 1 189 ? -11.960 -14.425 12.080 1.00 94.12 189 VAL A C 1
ATOM 1545 O O . VAL A 1 189 ? -11.670 -15.602 12.296 1.00 94.12 189 VAL A O 1
ATOM 1548 N N . LEU A 1 190 ? -12.687 -13.702 12.938 1.00 93.94 190 LEU A N 1
ATOM 1549 C CA . LEU A 1 190 ? -13.171 -14.215 14.221 1.00 93.94 190 LEU A CA 1
ATOM 1550 C C . LEU A 1 190 ? -14.048 -15.455 14.045 1.00 93.94 190 LEU A C 1
ATOM 1552 O O . LEU A 1 190 ? -13.897 -16.417 14.796 1.00 93.94 190 LEU A O 1
ATOM 1556 N N . LYS A 1 191 ? -14.944 -15.464 13.050 1.00 93.94 191 LYS A N 1
ATOM 1557 C CA . LYS A 1 191 ? -15.790 -16.625 12.750 1.00 93.94 191 LYS A CA 1
ATOM 1558 C C . LYS A 1 191 ? -14.952 -17.882 12.499 1.00 93.94 191 LYS A C 1
ATOM 1560 O O . LYS A 1 191 ? -15.205 -18.907 13.125 1.00 93.94 191 LYS A O 1
ATOM 1565 N N . TYR A 1 192 ? -13.951 -17.808 11.623 1.00 92.50 192 TYR A N 1
ATOM 1566 C CA . TYR A 1 192 ? -13.135 -18.979 11.290 1.00 92.50 192 TYR A CA 1
ATOM 1567 C C . TYR A 1 192 ? -12.184 -19.390 12.416 1.00 92.50 192 TYR A C 1
ATOM 1569 O O . TYR A 1 192 ? -11.964 -20.583 12.604 1.00 92.50 192 TYR A O 1
ATOM 1577 N N . LEU A 1 193 ? -11.693 -18.442 13.220 1.00 90.44 193 LEU A N 1
ATOM 1578 C CA . LEU A 1 193 ? -10.923 -18.763 14.425 1.00 90.44 193 LEU A CA 1
ATOM 1579 C C . LEU A 1 193 ? -11.772 -19.477 15.493 1.00 90.44 193 LEU A C 1
ATOM 1581 O O . LEU A 1 193 ? -11.251 -20.350 16.182 1.00 90.44 193 LEU A O 1
ATOM 1585 N N . LYS A 1 194 ? -13.077 -19.174 15.608 1.00 88.25 194 LYS A N 1
ATOM 1586 C CA . LYS A 1 194 ? -14.003 -19.936 16.476 1.00 88.25 194 LYS A CA 1
ATOM 1587 C C . LYS A 1 194 ? -14.183 -21.376 16.000 1.00 88.25 194 LYS A C 1
ATOM 1589 O O . LYS A 1 194 ? -14.304 -22.274 16.825 1.00 88.25 194 LYS A O 1
ATOM 1594 N N . GLU A 1 195 ? -14.225 -21.589 14.686 1.00 86.88 195 GLU A N 1
ATOM 1595 C CA . GLU A 1 195 ? -14.363 -22.922 14.085 1.00 86.88 195 GLU A CA 1
ATOM 1596 C C . GLU A 1 195 ? -13.062 -23.739 14.199 1.00 86.88 195 GLU A C 1
ATOM 1598 O O . GLU A 1 195 ? -13.113 -24.940 14.461 1.00 86.88 195 GLU A O 1
ATOM 1603 N N . ASN A 1 196 ? -11.899 -23.100 14.022 1.00 83.69 196 ASN A N 1
ATOM 1604 C CA . ASN A 1 196 ? -10.578 -23.703 14.203 1.00 83.69 196 ASN A CA 1
ATOM 1605 C C . ASN A 1 196 ? -9.517 -22.639 14.563 1.00 83.69 196 ASN A C 1
ATOM 1607 O O . ASN A 1 196 ? -9.010 -21.928 13.695 1.00 83.69 196 ASN A O 1
ATOM 1611 N N . GLY A 1 197 ? -9.120 -22.570 15.837 1.00 74.75 197 GLY A N 1
ATOM 1612 C CA . GLY A 1 197 ? -8.171 -21.560 16.337 1.00 74.75 197 GLY A CA 1
ATOM 1613 C C . GLY A 1 197 ? -6.716 -21.729 15.877 1.00 74.75 197 GLY A C 1
ATOM 1614 O O . GLY A 1 197 ? -5.893 -20.845 16.103 1.00 74.75 197 GLY A O 1
ATOM 1615 N N . GLN A 1 198 ? -6.375 -22.845 15.223 1.00 82.25 198 GLN A N 1
ATOM 1616 C CA . GLN A 1 198 ? -5.013 -23.134 14.751 1.00 82.25 198 GLN A CA 1
ATOM 1617 C C . GLN A 1 198 ? -4.763 -22.740 13.289 1.00 82.25 198 GLN A C 1
ATOM 1619 O O . GLN A 1 198 ? -3.718 -23.081 12.741 1.00 82.25 198 GLN A O 1
ATOM 1624 N N . MET A 1 199 ? -5.691 -22.020 12.651 1.00 87.06 199 MET A N 1
ATOM 1625 C CA . MET A 1 199 ? -5.506 -21.587 11.267 1.00 87.06 199 MET A CA 1
ATOM 1626 C C . MET A 1 199 ? -4.337 -20.604 11.115 1.00 87.06 199 MET A C 1
ATOM 1628 O O . MET A 1 199 ? -4.186 -19.628 11.855 1.00 87.06 199 MET A O 1
ATOM 1632 N N . THR A 1 200 ? -3.539 -20.835 10.080 1.00 88.69 200 THR A N 1
ATOM 1633 C CA . THR A 1 200 ? -2.508 -19.916 9.601 1.00 88.69 200 THR A CA 1
ATOM 1634 C C . THR A 1 200 ? -3.129 -18.704 8.897 1.00 88.69 200 THR A C 1
ATOM 1636 O O . THR A 1 200 ? -4.276 -18.731 8.448 1.00 88.69 200 THR A O 1
ATOM 1639 N N . LEU A 1 201 ? -2.348 -17.629 8.721 1.00 88.25 201 LEU A N 1
ATOM 1640 C CA . LEU A 1 201 ? -2.788 -16.449 7.957 1.00 88.25 201 LEU A CA 1
ATOM 1641 C C . LEU A 1 201 ? -3.204 -16.804 6.521 1.00 88.25 201 LEU A C 1
ATOM 1643 O O . LEU A 1 201 ? -4.132 -16.202 5.986 1.00 88.25 201 LEU A O 1
ATOM 1647 N N . LYS A 1 202 ? -2.533 -17.790 5.913 1.00 88.75 202 LYS A N 1
ATOM 1648 C CA . LYS A 1 202 ? -2.830 -18.256 4.559 1.00 88.75 202 LYS A CA 1
ATOM 1649 C C . LYS A 1 202 ? -4.177 -18.977 4.497 1.00 88.75 202 LYS A C 1
ATOM 1651 O O . LYS A 1 202 ? -5.000 -18.639 3.655 1.00 88.75 202 LYS A O 1
ATOM 1656 N N . GLU A 1 203 ? -4.427 -19.910 5.414 1.00 91.69 203 GLU A N 1
ATOM 1657 C CA . GLU A 1 203 ? -5.706 -20.633 5.491 1.00 91.69 203 GLU A CA 1
ATOM 1658 C C . GLU A 1 203 ? -6.872 -19.680 5.780 1.00 91.69 203 GLU A C 1
ATOM 1660 O O . GLU A 1 203 ? -7.927 -19.773 5.151 1.00 91.69 203 GLU A O 1
ATOM 1665 N N . LEU A 1 204 ? -6.669 -18.710 6.679 1.00 92.44 204 LEU A N 1
ATOM 1666 C CA . LEU A 1 204 ? -7.638 -17.641 6.919 1.00 92.44 204 LEU A CA 1
ATOM 1667 C C . LEU A 1 204 ? -7.875 -16.804 5.656 1.00 92.44 204 LEU A C 1
ATOM 1669 O O . LEU A 1 204 ? -9.021 -16.477 5.353 1.00 92.44 204 LEU A O 1
ATOM 1673 N N . GLY A 1 205 ? -6.828 -16.481 4.894 1.00 92.69 205 GLY A N 1
ATOM 1674 C CA . GLY A 1 205 ? -6.943 -15.777 3.613 1.00 92.69 205 GLY A CA 1
ATOM 1675 C C . GLY A 1 205 ? -7.818 -16.537 2.619 1.00 92.69 205 GLY A C 1
ATOM 1676 O O . GLY A 1 205 ? -8.802 -15.996 2.114 1.00 92.69 205 GLY A O 1
ATOM 1677 N N . GLU A 1 206 ? -7.542 -17.826 2.426 1.00 93.06 206 GLU A N 1
ATOM 1678 C CA . GLU A 1 206 ? -8.316 -18.708 1.544 1.00 93.06 206 GLU A CA 1
ATOM 1679 C C . GLU A 1 206 ? -9.792 -18.805 1.971 1.00 93.06 206 GLU A C 1
ATOM 1681 O O . GLU A 1 206 ? -10.693 -18.707 1.136 1.00 93.06 206 GLU A O 1
ATOM 1686 N N . LYS A 1 207 ? -10.066 -18.930 3.276 1.00 93.31 207 LYS A N 1
ATOM 1687 C CA . LYS A 1 207 ? -11.431 -19.032 3.828 1.00 93.31 207 LYS A CA 1
ATOM 1688 C C . LYS A 1 207 ? -12.211 -17.719 3.792 1.00 93.31 207 LYS A C 1
ATOM 1690 O O . LYS A 1 207 ? -13.434 -17.725 3.628 1.00 93.31 207 LYS A O 1
ATOM 1695 N N . THR A 1 208 ? -11.524 -16.595 3.973 1.00 92.31 208 THR A N 1
ATOM 1696 C CA . THR A 1 208 ? -12.135 -15.257 3.994 1.00 92.31 208 THR A CA 1
ATOM 1697 C C . THR A 1 208 ? -12.175 -14.594 2.617 1.00 92.31 208 THR A C 1
ATOM 1699 O O . THR A 1 208 ? -12.808 -13.545 2.487 1.00 92.31 208 THR A O 1
ATOM 1702 N N . GLY A 1 209 ? -11.537 -15.190 1.602 1.00 92.19 209 GLY A N 1
ATOM 1703 C CA . GLY A 1 209 ? -11.400 -14.614 0.264 1.00 92.19 209 GLY A CA 1
ATOM 1704 C C . GLY A 1 209 ? -10.485 -13.387 0.232 1.00 92.19 209 GLY A C 1
ATOM 1705 O O . GLY A 1 209 ? -10.729 -12.471 -0.550 1.00 92.19 209 GLY A O 1
ATOM 1706 N N . ARG A 1 210 ? -9.478 -13.339 1.113 1.00 92.88 210 ARG A N 1
ATOM 1707 C CA . ARG A 1 210 ? -8.574 -12.197 1.312 1.00 92.88 210 ARG A CA 1
ATOM 1708 C C . ARG A 1 210 ? -7.120 -12.593 1.133 1.00 92.88 210 ARG A C 1
ATOM 1710 O O . ARG A 1 210 ? -6.746 -13.756 1.251 1.00 92.88 210 ARG A O 1
ATOM 1717 N N . THR A 1 211 ? -6.283 -11.594 0.888 1.00 91.25 211 THR A N 1
ATOM 1718 C CA . THR A 1 211 ? -4.831 -11.778 0.875 1.00 91.25 211 THR A CA 1
ATOM 1719 C C . THR A 1 211 ? -4.319 -12.052 2.292 1.00 91.25 211 THR A C 1
ATOM 1721 O O . THR A 1 211 ? -4.865 -11.538 3.273 1.00 91.25 211 THR A O 1
ATOM 1724 N N . SER A 1 212 ? -3.225 -12.807 2.415 1.00 89.25 212 SER A N 1
ATOM 1725 C CA . SER A 1 212 ? -2.558 -13.026 3.709 1.00 89.25 212 SER A CA 1
ATOM 1726 C C . SER A 1 212 ? -2.146 -11.707 4.375 1.00 89.25 212 SER A C 1
ATOM 1728 O O . SER A 1 212 ? -2.211 -11.588 5.596 1.00 89.25 212 SER A O 1
ATOM 1730 N N . SER A 1 213 ? -1.764 -10.701 3.582 1.00 87.44 213 SER A N 1
ATOM 1731 C CA . SER A 1 213 ? -1.423 -9.351 4.046 1.00 87.44 213 SER A CA 1
ATOM 1732 C C . SER A 1 213 ? -2.621 -8.617 4.651 1.00 87.44 213 SER A C 1
ATOM 1734 O O . SER A 1 213 ? -2.485 -7.982 5.696 1.00 87.44 213 SER A O 1
ATOM 1736 N N . SER A 1 214 ? -3.809 -8.737 4.048 1.00 91.12 214 SER A N 1
ATOM 1737 C CA . SER A 1 214 ? -5.035 -8.177 4.621 1.00 91.12 214 SER A CA 1
ATOM 1738 C C . SER A 1 214 ? -5.436 -8.898 5.902 1.00 91.12 214 SER A C 1
ATOM 1740 O O . SER A 1 214 ? -5.671 -8.246 6.915 1.00 91.12 214 SER A O 1
ATOM 1742 N N . VAL A 1 215 ? -5.422 -10.235 5.908 1.00 92.69 215 VAL A N 1
ATOM 1743 C CA . VAL A 1 215 ? -5.704 -11.013 7.124 1.00 92.69 215 VAL A CA 1
ATOM 1744 C C . VAL A 1 215 ? -4.732 -10.661 8.246 1.00 92.69 215 VAL A C 1
ATOM 1746 O O . VAL A 1 215 ? -5.159 -10.513 9.386 1.00 92.69 215 VAL A O 1
ATOM 1749 N N . ARG A 1 216 ? -3.443 -10.471 7.939 1.00 90.62 216 ARG A N 1
ATOM 1750 C CA . ARG A 1 216 ? -2.435 -10.053 8.923 1.00 90.62 216 ARG A CA 1
ATOM 1751 C C . ARG A 1 216 ? -2.819 -8.741 9.607 1.00 90.62 216 ARG A C 1
ATOM 1753 O O . ARG A 1 216 ? -2.738 -8.671 10.829 1.00 90.62 216 ARG A O 1
ATOM 1760 N N . ARG A 1 217 ? -3.268 -7.735 8.846 1.00 90.88 217 ARG A N 1
ATOM 1761 C CA . ARG A 1 217 ? -3.753 -6.464 9.409 1.00 90.88 217 ARG A CA 1
ATOM 1762 C C . ARG A 1 217 ? -4.959 -6.680 10.322 1.00 90.88 217 ARG A C 1
ATOM 1764 O O . ARG A 1 217 ? -4.943 -6.201 11.446 1.00 90.88 217 ARG A O 1
ATOM 1771 N N . LEU A 1 218 ? -5.968 -7.425 9.864 1.00 92.88 218 LEU A N 1
ATOM 1772 C CA . LEU A 1 218 ? -7.187 -7.691 10.644 1.00 92.88 218 LEU A CA 1
ATOM 1773 C C . LEU A 1 218 ? -6.864 -8.424 11.956 1.00 92.88 218 LEU A C 1
ATOM 1775 O O . LEU A 1 218 ? -7.364 -8.068 13.014 1.00 92.88 218 LEU A O 1
ATOM 1779 N N . VAL A 1 219 ? -5.978 -9.420 11.903 1.00 91.00 219 VAL A N 1
ATOM 1780 C CA . VAL A 1 219 ? -5.487 -10.128 13.093 1.00 91.00 219 VAL A CA 1
ATOM 1781 C C . VAL A 1 219 ? -4.743 -9.173 14.029 1.00 91.00 219 VAL A C 1
ATOM 1783 O O . VAL A 1 219 ? -5.006 -9.195 15.224 1.00 91.00 219 VAL A O 1
ATOM 1786 N N . SER A 1 220 ? -3.856 -8.319 13.509 1.00 89.50 220 SER A N 1
ATOM 1787 C CA . SER A 1 220 ? -3.134 -7.326 14.320 1.00 89.50 220 SER A CA 1
ATOM 1788 C C . SER A 1 220 ? -4.092 -6.358 15.025 1.00 89.50 220 SER A C 1
ATOM 1790 O O . SER A 1 220 ? -3.968 -6.145 16.230 1.00 89.50 220 SER A O 1
ATOM 1792 N N . ASN A 1 221 ? -5.113 -5.855 14.323 1.00 90.50 221 ASN A N 1
ATOM 1793 C CA . ASN A 1 221 ? -6.166 -5.033 14.923 1.00 90.50 221 ASN A CA 1
ATOM 1794 C C . ASN A 1 221 ? -6.878 -5.772 16.065 1.00 90.50 221 ASN A C 1
ATOM 1796 O O . ASN A 1 221 ? -6.928 -5.269 17.183 1.00 90.50 221 ASN A O 1
ATOM 1800 N N . LEU A 1 222 ? -7.343 -7.002 15.816 1.00 91.88 222 LEU A N 1
ATOM 1801 C CA . LEU A 1 222 ? -8.033 -7.822 16.816 1.00 91.88 222 LEU A CA 1
ATOM 1802 C C . LEU A 1 222 ? -7.165 -8.125 18.047 1.00 91.88 222 LEU A C 1
ATOM 1804 O O . LEU A 1 222 ? -7.693 -8.231 19.154 1.00 91.88 222 LEU A O 1
ATOM 1808 N N . VAL A 1 223 ? -5.849 -8.279 17.872 1.00 89.38 223 VAL A N 1
ATOM 1809 C CA . VAL A 1 223 ? -4.896 -8.436 18.982 1.00 89.38 223 VAL A CA 1
ATOM 1810 C C . VAL A 1 223 ? -4.784 -7.143 19.782 1.00 89.38 223 VAL A C 1
ATOM 1812 O O . VAL A 1 223 ? -4.898 -7.174 21.006 1.00 89.38 223 VAL A O 1
ATOM 1815 N N . ASN A 1 224 ? -4.603 -6.009 19.103 1.00 87.81 224 ASN A N 1
ATOM 1816 C CA . ASN A 1 224 ? -4.462 -4.695 19.735 1.00 87.81 224 ASN A CA 1
ATOM 1817 C C . ASN A 1 224 ? -5.730 -4.274 20.495 1.00 87.81 224 ASN A C 1
ATOM 1819 O O . ASN A 1 224 ? -5.645 -3.637 21.541 1.00 87.81 224 ASN A O 1
ATOM 1823 N N . GLU A 1 225 ? -6.903 -4.671 20.004 1.00 89.88 225 GLU A N 1
ATOM 1824 C CA . GLU A 1 225 ? -8.196 -4.474 20.668 1.00 89.88 225 GLU A CA 1
ATOM 1825 C C . GLU A 1 225 ? -8.451 -5.461 21.820 1.00 89.88 225 GLU A C 1
ATOM 1827 O O . GLU A 1 225 ? -9.419 -5.311 22.568 1.00 89.88 225 GLU A O 1
ATOM 1832 N N . GLY A 1 226 ? -7.606 -6.485 21.967 1.00 90.00 226 GLY A N 1
ATOM 1833 C CA . GLY A 1 226 ? -7.746 -7.528 22.982 1.00 90.00 226 GLY A CA 1
ATOM 1834 C C . GLY A 1 226 ? -8.824 -8.573 22.677 1.00 90.00 226 GLY A C 1
ATOM 1835 O O . GLY A 1 226 ? -9.180 -9.347 23.563 1.00 90.00 226 GLY A O 1
ATOM 1836 N N . SER A 1 227 ? -9.338 -8.621 21.446 1.00 90.81 227 SER A N 1
ATOM 1837 C CA . SER A 1 227 ? -10.332 -9.607 20.997 1.00 90.81 227 SER A CA 1
ATOM 1838 C C . SER A 1 227 ? -9.733 -11.010 20.833 1.00 90.81 227 SER A C 1
ATOM 1840 O O . SER A 1 227 ? -10.418 -12.015 21.044 1.00 90.81 227 SER A O 1
ATOM 1842 N N . ILE A 1 228 ? -8.450 -11.095 20.471 1.00 91.56 228 ILE A N 1
ATOM 1843 C CA . ILE A 1 228 ? -7.692 -12.350 20.361 1.00 91.56 228 ILE A CA 1
ATOM 1844 C C . ILE A 1 228 ? -6.294 -12.194 20.970 1.00 91.56 228 ILE A C 1
ATOM 1846 O O . ILE A 1 228 ? -5.797 -11.084 21.138 1.00 91.56 228 ILE A O 1
ATOM 1850 N N . GLU A 1 229 ? -5.627 -13.305 21.270 1.00 90.31 229 GLU A N 1
ATOM 1851 C CA . GLU A 1 229 ? -4.222 -13.320 21.684 1.00 90.31 229 GLU A CA 1
ATOM 1852 C C . GLU A 1 229 ? -3.426 -14.435 21.009 1.00 90.31 229 GLU A C 1
ATOM 1854 O O . GLU A 1 229 ? -3.975 -15.468 20.613 1.00 90.31 229 GLU A O 1
ATOM 1859 N N . ARG A 1 230 ? -2.111 -14.230 20.876 1.00 85.81 230 ARG A N 1
ATOM 1860 C CA . ARG A 1 230 ? -1.197 -15.275 20.412 1.00 85.81 230 ARG A CA 1
ATOM 1861 C C . ARG A 1 230 ? -0.860 -16.196 21.579 1.00 85.81 230 ARG A C 1
ATOM 1863 O O . ARG A 1 230 ? -0.319 -15.736 22.579 1.00 85.81 230 ARG A O 1
ATOM 1870 N N . VAL A 1 231 ? -1.088 -17.495 21.419 1.00 84.94 231 VAL A N 1
ATOM 1871 C CA . VAL A 1 231 ? -0.694 -18.521 22.392 1.00 84.94 231 VAL A CA 1
ATOM 1872 C C . VAL A 1 231 ? 0.463 -19.347 21.830 1.00 84.94 231 VAL A C 1
ATOM 1874 O O . VAL A 1 231 ? 0.365 -19.892 20.731 1.00 84.94 231 VAL A O 1
ATOM 1877 N N . GLY A 1 232 ? 1.559 -19.464 22.586 1.00 79.25 232 GLY A N 1
ATOM 1878 C CA . GLY A 1 232 ? 2.767 -20.213 22.207 1.00 79.25 232 GLY A CA 1
ATOM 1879 C C . GLY A 1 232 ? 3.878 -19.361 21.571 1.00 79.25 232 GLY A C 1
ATOM 1880 O O . GLY A 1 232 ? 3.791 -18.139 21.501 1.00 79.25 232 GLY A O 1
ATOM 1881 N N . ASN A 1 233 ? 4.953 -20.012 21.113 1.00 70.19 233 ASN A N 1
ATOM 1882 C CA . ASN A 1 233 ? 6.132 -19.335 20.549 1.00 70.19 233 ASN A CA 1
ATOM 1883 C C . ASN A 1 233 ? 5.844 -18.704 19.174 1.00 70.19 233 ASN A C 1
ATOM 1885 O O . ASN A 1 233 ? 5.036 -19.228 18.413 1.00 70.19 233 ASN A O 1
ATOM 1889 N N . GLY A 1 234 ? 6.577 -17.651 18.790 1.00 59.44 234 GLY A N 1
ATOM 1890 C CA . GLY A 1 234 ? 6.324 -16.883 17.557 1.00 59.44 234 GLY A CA 1
ATOM 1891 C C . GLY A 1 234 ? 6.179 -17.712 16.268 1.00 59.44 234 GLY A C 1
ATOM 1892 O O . GLY A 1 234 ? 5.288 -17.438 15.470 1.00 59.44 234 GLY A O 1
ATOM 1893 N N . ARG A 1 235 ? 6.972 -18.784 16.090 1.00 57.34 235 ARG A N 1
ATOM 1894 C CA . ARG A 1 235 ? 6.901 -19.647 14.890 1.00 57.34 235 ARG A CA 1
ATOM 1895 C C . ARG A 1 235 ? 5.746 -20.656 14.880 1.00 57.34 235 ARG A C 1
ATOM 1897 O O . ARG A 1 235 ? 5.213 -20.922 13.813 1.00 57.34 235 ARG A O 1
ATOM 1904 N N . ASN A 1 236 ? 5.342 -21.186 16.039 1.00 67.62 236 ASN A N 1
ATOM 1905 C CA . ASN A 1 236 ? 4.378 -22.301 16.136 1.00 67.62 236 ASN A CA 1
ATOM 1906 C C . ASN A 1 236 ? 3.120 -21.957 16.950 1.00 67.62 236 ASN A C 1
ATOM 1908 O O . ASN A 1 236 ? 2.328 -22.839 17.272 1.00 67.62 236 ASN A O 1
ATOM 1912 N N . GLY A 1 237 ? 2.965 -20.698 17.354 1.00 75.00 237 GLY A N 1
ATOM 1913 C CA . GLY A 1 237 ? 1.813 -20.256 18.127 1.00 75.00 237 GLY A CA 1
ATOM 1914 C C . GLY A 1 237 ? 0.538 -20.194 17.290 1.00 75.00 237 GLY A C 1
ATOM 1915 O O . GLY A 1 237 ? 0.590 -20.128 16.063 1.00 75.00 237 GLY A O 1
ATOM 1916 N N . TYR A 1 238 ? -0.599 -20.162 17.970 1.00 83.81 238 TYR A N 1
ATOM 1917 C CA . TYR A 1 238 ? -1.927 -20.052 17.370 1.00 83.81 238 TYR A CA 1
ATOM 1918 C C . TYR A 1 238 ? -2.689 -18.863 17.964 1.00 83.81 238 TYR A C 1
ATOM 1920 O O . TYR A 1 238 ? -2.227 -18.250 18.928 1.00 83.81 238 TYR A O 1
ATOM 1928 N N . TRP A 1 239 ? -3.831 -18.509 17.375 1.00 87.94 239 TRP A N 1
ATOM 1929 C CA . TRP A 1 239 ? -4.659 -17.400 17.850 1.00 87.94 239 TRP A CA 1
ATOM 1930 C C . TRP A 1 239 ? -5.821 -17.933 18.687 1.00 87.94 239 TRP A C 1
ATOM 1932 O O . TRP A 1 239 ? -6.629 -18.724 18.204 1.00 87.94 239 TRP A O 1
ATOM 1942 N N . ALA A 1 240 ? -5.910 -17.493 19.940 1.00 86.50 240 ALA A N 1
ATOM 1943 C CA . ALA A 1 240 ? -7.018 -17.807 20.834 1.00 86.50 240 ALA A CA 1
ATOM 1944 C C . ALA A 1 240 ? -7.939 -16.594 20.977 1.00 86.50 240 ALA A C 1
ATOM 1946 O O . ALA A 1 240 ? -7.476 -15.459 21.074 1.00 86.50 240 ALA A O 1
ATOM 1947 N N . ILE A 1 241 ? -9.250 -16.829 20.991 1.00 88.06 241 ILE A N 1
ATOM 1948 C CA . ILE A 1 241 ? -10.241 -15.773 21.213 1.00 88.06 241 ILE A CA 1
ATOM 1949 C C . ILE A 1 241 ? -10.348 -15.513 22.709 1.00 88.06 241 ILE A C 1
ATOM 1951 O O . ILE A 1 241 ? -10.548 -16.448 23.484 1.00 88.06 241 ILE A O 1
ATOM 1955 N N . LYS A 1 242 ? -10.268 -14.242 23.105 1.00 84.94 242 LYS A N 1
ATOM 1956 C CA . LYS A 1 242 ? -10.566 -13.838 24.476 1.00 84.94 242 LYS A CA 1
ATOM 1957 C C . LYS A 1 242 ? -12.075 -13.716 24.624 1.00 84.94 242 LYS A C 1
ATOM 1959 O O . LYS A 1 242 ? -12.694 -12.831 24.035 1.00 84.94 242 LYS A O 1
ATOM 1964 N N . ASN A 1 243 ? -12.689 -14.619 25.385 1.00 65.62 243 ASN A N 1
ATOM 1965 C CA . ASN A 1 243 ? -14.095 -14.468 25.744 1.00 65.62 243 ASN A CA 1
ATOM 1966 C C . ASN A 1 243 ? -14.242 -13.215 26.617 1.00 65.62 243 ASN A C 1
ATOM 1968 O O . ASN A 1 243 ? -13.680 -13.142 27.706 1.00 65.62 243 ASN A O 1
ATOM 1972 N N . LYS A 1 244 ? -15.036 -12.239 26.158 1.00 50.81 244 LYS A N 1
ATOM 1973 C CA . LYS A 1 244 ? -15.463 -11.101 26.992 1.00 50.81 244 LYS A CA 1
ATOM 1974 C C . LYS A 1 244 ? -16.366 -11.525 28.164 1.00 50.81 244 LYS A C 1
ATOM 1976 O O . LYS A 1 244 ? -16.578 -10.726 29.065 1.00 50.81 244 LYS A O 1
ATOM 1981 N N . ASP A 1 245 ? -16.817 -12.781 28.199 1.00 47.28 245 ASP A N 1
ATOM 1982 C CA . ASP A 1 245 ? -17.727 -13.317 29.222 1.00 47.28 245 ASP A CA 1
ATOM 1983 C C . ASP A 1 245 ? -17.051 -13.686 30.563 1.00 47.28 245 ASP A C 1
ATOM 1985 O O . ASP A 1 245 ? -17.730 -14.139 31.483 1.00 47.28 245 ASP A O 1
ATOM 1989 N N . GLU A 1 246 ? -15.733 -13.500 30.720 1.00 41.16 246 GLU A N 1
ATOM 1990 C CA . GLU A 1 246 ? -15.022 -13.805 31.980 1.00 41.16 246 GLU A CA 1
ATOM 1991 C C . GLU A 1 246 ? -14.787 -12.595 32.906 1.00 41.16 246 GLU A C 1
ATOM 1993 O O . GLU A 1 246 ? -14.270 -12.774 34.006 1.00 41.16 246 GLU A O 1
ATOM 1998 N N . TYR A 1 247 ? -15.220 -11.383 32.530 1.00 39.69 247 TYR A N 1
ATOM 1999 C CA . TYR A 1 247 ? -15.012 -10.164 33.337 1.00 39.69 247 TYR A CA 1
ATOM 2000 C C . TYR A 1 247 ? -16.297 -9.448 33.801 1.00 39.69 247 TYR A C 1
ATOM 2002 O O . TYR A 1 247 ? -16.215 -8.344 34.333 1.00 39.69 247 TYR A O 1
ATOM 2010 N N . GLU A 1 248 ? -17.468 -10.083 33.679 1.00 35.06 248 GLU A N 1
ATOM 2011 C CA . GLU A 1 248 ? -18.735 -9.608 34.273 1.00 35.06 248 GLU A CA 1
ATOM 2012 C C . GLU A 1 248 ? -19.325 -10.612 35.287 1.00 35.06 248 GLU A C 1
ATOM 2014 O O . GLU A 1 248 ? -20.490 -11.008 35.199 1.00 35.06 248 GLU A O 1
ATOM 2019 N N . LYS A 1 249 ? -18.530 -11.032 36.279 1.00 33.00 249 LYS A N 1
ATOM 2020 C CA . LYS A 1 249 ? -19.053 -11.648 37.510 1.00 33.00 249 LYS A CA 1
ATOM 2021 C C . LYS A 1 249 ? -18.616 -10.887 38.748 1.00 33.00 249 LYS A C 1
ATOM 2023 O O . LYS A 1 249 ? -17.410 -10.577 38.842 1.00 33.00 249 LYS A O 1
#

Radius of gyration: 19.38 Å; Cα contacts (8 Å, |Δi|>4): 302; chains: 1; bounding box: 43×46×60 Å

Sequence (249 aa):
MDKQSLFISYCWKDGNTYADELETQFKDEFVVKRDKSQLIANDDLYDFMAEIANCDNVIIVLTAEYVKSLNCMLEMSYLVSQDDWNVKAMVLVIDDSMYSIERKLEVINYWLLRKKKSFTYLEGNVGSTILEEEKEYIDLICEQVEPFLKGISRRKNPSQIAIVNEVIKKSRRNKNQGQKLIEKGEEAVLKYLKENGQMTLKELGEKTGRTSSSVRRLVSNLVNEGSIERVGNGRNGYWAIKNKDEYEK

Mean predicted aligned error: 6.99 Å

Nearest PDB structures (foldseek):
  2l02-assembly1_B  TM=7.947E-01  e=3.392E-02  Bacteroides thetaiotaomicron
  4c6r-assembly4_D  TM=5.416E-01  e=2.411E-03  Arabidopsis thaliana
  2l02-assembly1_A  TM=8.162E-01  e=1.272E-01  Bacteroides thetaiotaomicron
  6hk6-assembly2_C  TM=7.145E-01  e=4.072E-01  Homo sapiens
  6hk6-assembly3_E  TM=6.687E-01  e=4.072E-01  Homo sapiens

Foldseek 3Di:
DDAFAEEEQEDPVPGPVVLVVLCVLCVVRHPYDYPPVPPPPPDDLLVVLLVLLPGQAYEYEADPVLLVDLSSLLSVLLLQQAQLSVVHYDYAYPPPCLLDPVVLVVSLVSLVVVLVVLVVVCVVVPPNVVSVVSNVSSVSSNVRSNVVSVVVNVDDNDDPVRVSVVNSVSSPDPSPPSVVSLVVLLVLLVVVCVVPQQDDLVNSCVSSVGDSSNSVSSVVVCVVVVQWDWDDDPPRTTIGGDPPVPPPD

pLDDT: mean 85.45, std 13.37, range [33.0, 98.0]